Protein AF-A0A815M182-F1 (afdb_monomer)

Foldseek 3Di:
DDPPVVVVVVVVVVVVVVVVVVVVVVVVVVVVVVVVVVVVVVVVVVVVVVVVVVVVVVVVVVVVVVVVVVVVVVVVVVVVVVVVVVVVVVVVVVVVVVVVVVVVVVVVVCCVPPVCVVVVVVVVCVVPCVPPVVPPVVVVVVPPPPPDDDDDDDDPDDDPDDDDDDDDDDDDDDDDDDDDDDDDDDDDDDDPPPPPPDDPPPPQDPQLVVQVVVVVVVVVVVQVVPPDDDPPDDDDPVRVVVSSVVSVCVVVVVD

Mean predicted aligned error: 20.23 Å

pLDDT: mean 73.19, std 21.37, range [36.34, 98.44]

Structure (mmCIF, N/CA/C/O backbone):
data_AF-A0A815M182-F1
#
_entry.id   AF-A0A815M182-F1
#
loop_
_atom_site.group_PDB
_atom_site.id
_atom_site.type_symbol
_atom_site.label_atom_id
_atom_site.label_alt_id
_atom_site.label_comp_id
_atom_site.label_asym_id
_atom_site.label_entity_id
_atom_site.label_seq_id
_atom_site.pdbx_PDB_ins_code
_atom_site.Cartn_x
_atom_site.Cartn_y
_atom_site.Cartn_z
_atom_site.occupancy
_atom_site.B_iso_or_equiv
_atom_site.auth_seq_id
_atom_site.auth_comp_id
_atom_site.auth_asym_id
_atom_site.auth_atom_id
_atom_site.pdbx_PDB_model_num
ATOM 1 N N . MET A 1 1 ? -58.271 3.323 90.143 1.00 48.50 1 MET A N 1
ATOM 2 C CA . MET A 1 1 ? -57.179 3.725 89.228 1.00 48.50 1 MET A CA 1
ATOM 3 C C . MET A 1 1 ? -56.844 2.526 88.353 1.00 48.50 1 MET A C 1
ATOM 5 O O . MET A 1 1 ? -56.506 1.478 88.885 1.00 48.50 1 MET A O 1
ATOM 9 N N . ASN A 1 2 ? -57.063 2.637 87.042 1.00 51.06 2 ASN A N 1
ATOM 10 C CA . ASN A 1 2 ? -57.174 1.495 86.127 1.00 51.06 2 ASN A CA 1
ATOM 11 C C . ASN A 1 2 ? -55.796 1.007 85.650 1.00 51.06 2 ASN A C 1
ATOM 13 O O . ASN A 1 2 ? -55.287 1.452 84.624 1.00 51.06 2 ASN A O 1
ATOM 17 N N . SER A 1 3 ? -55.217 0.053 86.376 1.00 60.12 3 SER A N 1
ATOM 18 C CA . SER A 1 3 ? -53.974 -0.652 86.024 1.00 60.12 3 SER A CA 1
ATOM 19 C C . SER A 1 3 ? -54.050 -1.428 84.697 1.00 60.12 3 SER A C 1
ATOM 21 O O . SER A 1 3 ? -53.023 -1.683 84.076 1.00 60.12 3 SER A O 1
ATOM 23 N N . SER A 1 4 ? -55.257 -1.734 84.207 1.00 67.12 4 SER A N 1
ATOM 24 C CA . SER A 1 4 ? -55.477 -2.458 82.945 1.00 67.12 4 SER A CA 1
ATOM 25 C C . SER A 1 4 ? -55.173 -1.649 81.671 1.00 67.12 4 SER A C 1
ATOM 27 O O . SER A 1 4 ? -55.046 -2.233 80.600 1.00 67.12 4 SER A O 1
ATOM 29 N N . SER A 1 5 ? -55.067 -0.316 81.753 1.00 72.12 5 SER A N 1
ATOM 30 C CA . SER A 1 5 ? -54.787 0.537 80.583 1.00 72.12 5 SER A CA 1
ATOM 31 C C . SER A 1 5 ? -53.293 0.557 80.219 1.00 72.12 5 SER A C 1
ATOM 33 O O . SER A 1 5 ? -52.924 0.529 79.045 1.00 72.12 5 SER A O 1
ATOM 35 N N . MET A 1 6 ? -52.406 0.508 81.223 1.00 80.31 6 MET A N 1
ATOM 36 C CA . MET A 1 6 ? -50.954 0.497 80.991 1.00 80.31 6 MET A CA 1
ATOM 37 C C . MET A 1 6 ? -50.448 -0.821 80.396 1.00 80.31 6 MET A C 1
ATOM 39 O O . MET A 1 6 ? -49.527 -0.806 79.581 1.00 80.31 6 MET A O 1
ATOM 43 N N . THR A 1 7 ? -51.046 -1.958 80.762 1.00 82.75 7 THR A N 1
ATOM 44 C CA . THR A 1 7 ? -50.645 -3.270 80.232 1.00 82.75 7 THR A CA 1
ATOM 45 C C . THR A 1 7 ? -50.959 -3.408 78.739 1.00 82.75 7 THR A C 1
ATOM 47 O O . THR A 1 7 ? -50.132 -3.937 77.997 1.00 82.75 7 THR A O 1
ATOM 50 N N . SER A 1 8 ? -52.090 -2.860 78.272 1.00 84.75 8 SER A N 1
ATOM 51 C CA . SER A 1 8 ? -52.438 -2.810 76.841 1.00 84.75 8 SER A CA 1
ATOM 52 C C . SER A 1 8 ? -51.458 -1.946 76.043 1.00 84.75 8 SER A C 1
ATOM 54 O O . SER A 1 8 ? -50.930 -2.390 75.026 1.00 84.75 8 SER A O 1
ATOM 56 N N . ALA A 1 9 ? -51.144 -0.743 76.534 1.00 86.44 9 ALA A N 1
ATOM 57 C CA . ALA A 1 9 ? -50.207 0.163 75.867 1.00 86.44 9 ALA A CA 1
ATOM 58 C C . ALA A 1 9 ? -48.788 -0.431 75.757 1.00 86.44 9 ALA A C 1
ATOM 60 O O . ALA A 1 9 ? -48.108 -0.254 74.744 1.00 86.44 9 ALA A O 1
ATOM 61 N N . LEU A 1 10 ? -48.347 -1.177 76.778 1.00 91.44 10 LEU A N 1
ATOM 62 C CA . LEU A 1 10 ? -47.065 -1.881 76.763 1.00 91.44 10 LEU A CA 1
ATOM 63 C C . LEU A 1 10 ? -47.049 -3.009 75.715 1.00 91.44 10 LEU A C 1
ATOM 65 O O . LEU A 1 10 ? -46.077 -3.149 74.968 1.00 91.44 10 LEU A O 1
ATOM 69 N N . ALA A 1 11 ? -48.128 -3.792 75.623 1.00 92.81 11 ALA A N 1
ATOM 70 C CA . ALA A 1 11 ? -48.262 -4.857 74.629 1.00 92.81 11 ALA A CA 1
ATOM 71 C C . ALA A 1 11 ? -48.238 -4.303 73.193 1.00 92.81 11 ALA A C 1
ATOM 73 O O . ALA A 1 11 ? -47.505 -4.815 72.339 1.00 92.81 11 ALA A O 1
ATOM 74 N N . ASP A 1 12 ? -48.957 -3.206 72.943 1.00 93.50 12 ASP A N 1
ATOM 75 C CA . ASP A 1 12 ? -48.965 -2.520 71.649 1.00 93.50 12 ASP A CA 1
ATOM 76 C C . ASP A 1 12 ? -47.588 -1.950 71.289 1.00 93.50 12 ASP A C 1
ATOM 78 O O . ASP A 1 12 ? -47.134 -2.077 70.146 1.00 93.50 12 ASP A O 1
ATOM 82 N N . TYR A 1 13 ? -46.870 -1.391 72.268 1.00 95.81 13 TYR A N 1
ATOM 83 C CA . TYR A 1 13 ? -45.493 -0.939 72.083 1.00 95.81 13 TYR A CA 1
ATOM 84 C C . TYR A 1 13 ? -44.566 -2.092 71.674 1.00 95.81 13 TYR A C 1
ATOM 86 O O . TYR A 1 13 ? -43.821 -1.969 70.697 1.00 95.81 13 TYR A O 1
ATOM 94 N N . HIS A 1 14 ? -44.627 -3.234 72.366 1.00 96.81 14 HIS A N 1
ATOM 95 C CA . HIS A 1 14 ? -43.814 -4.402 72.021 1.00 96.81 14 HIS A CA 1
ATOM 96 C C . HIS A 1 14 ? -44.140 -4.934 70.626 1.00 96.81 14 HIS A C 1
ATOM 98 O O . HIS A 1 14 ? -43.221 -5.200 69.847 1.00 96.81 14 HIS A O 1
ATOM 104 N N . LYS A 1 15 ? -45.427 -5.014 70.273 1.00 96.62 15 LYS A N 1
ATOM 105 C CA . LYS A 1 15 ? -45.876 -5.416 68.937 1.00 96.62 15 LYS A CA 1
ATOM 106 C C . LYS A 1 15 ? -45.332 -4.477 67.861 1.00 96.62 15 LYS A C 1
ATOM 108 O O . LYS A 1 15 ? -44.734 -4.941 66.890 1.00 96.62 15 LYS A O 1
ATOM 113 N N . LYS A 1 16 ? -45.452 -3.159 68.057 1.00 96.50 16 LYS A N 1
ATOM 114 C CA . LYS A 1 16 ? -44.909 -2.148 67.137 1.00 96.50 16 LYS A CA 1
ATOM 115 C C . LYS A 1 16 ? -43.387 -2.244 67.025 1.00 96.50 16 LYS A C 1
ATOM 117 O O . LYS A 1 16 ? -42.850 -2.161 65.923 1.00 96.50 16 LYS A O 1
ATOM 122 N N . ARG A 1 17 ? -42.682 -2.485 68.136 1.00 96.69 17 ARG A N 1
ATOM 123 C CA . ARG A 1 17 ? -41.224 -2.683 68.152 1.00 96.69 17 ARG A CA 1
ATOM 124 C C . ARG A 1 17 ? -40.807 -3.900 67.327 1.00 96.69 17 ARG A C 1
ATOM 126 O O . ARG A 1 17 ? -39.851 -3.808 66.563 1.00 96.69 17 ARG A O 1
ATOM 133 N N . VAL A 1 18 ? -41.512 -5.024 67.462 1.00 97.56 18 VAL A N 1
ATOM 134 C CA . VAL A 1 18 ? -41.252 -6.244 66.676 1.00 97.56 18 VAL A CA 1
ATOM 135 C C . VAL A 1 18 ? -41.526 -6.002 65.193 1.00 97.56 18 VAL A C 1
ATOM 137 O O . VAL A 1 18 ? -40.692 -6.347 64.360 1.00 97.56 18 VAL A O 1
ATOM 140 N N . GLN A 1 19 ? -42.636 -5.340 64.859 1.00 97.44 19 GLN A N 1
ATOM 141 C CA . GLN A 1 19 ? -42.956 -4.982 63.475 1.00 97.44 19 GLN A CA 1
ATOM 142 C C . GLN A 1 19 ? -41.895 -4.070 62.852 1.00 97.44 19 GLN A C 1
ATOM 144 O O . GLN A 1 19 ? -41.477 -4.309 61.724 1.00 97.44 19 GLN A O 1
ATOM 149 N N . LEU A 1 20 ? -41.428 -3.049 63.576 1.00 97.56 20 LEU A N 1
ATOM 150 C CA . LEU A 1 20 ? -40.365 -2.163 63.098 1.00 97.56 20 LEU A CA 1
ATOM 151 C C . LEU A 1 20 ? -39.048 -2.915 62.904 1.00 97.56 20 LEU A C 1
ATOM 153 O O . LEU A 1 20 ? -38.419 -2.754 61.867 1.00 97.56 20 LEU A O 1
ATOM 157 N N . ARG A 1 21 ? -38.661 -3.785 63.847 1.00 96.75 21 ARG A N 1
ATOM 158 C CA . ARG A 1 21 ? -37.466 -4.631 63.695 1.00 96.75 21 ARG A CA 1
ATOM 159 C C . ARG A 1 21 ? -37.563 -5.541 62.474 1.00 96.75 21 ARG A C 1
ATOM 161 O O . ARG A 1 21 ? -36.605 -5.629 61.721 1.00 96.75 21 ARG A O 1
ATOM 168 N N . SER A 1 22 ? -38.717 -6.168 62.248 1.00 97.12 22 SER A N 1
ATOM 169 C CA . SER A 1 22 ? -38.950 -6.998 61.062 1.00 97.12 22 SER A CA 1
ATOM 170 C C . SER A 1 22 ? -38.872 -6.183 59.768 1.00 97.12 22 SER A C 1
ATOM 172 O O . SER A 1 22 ? -38.238 -6.627 58.817 1.00 97.12 22 SER A O 1
ATOM 174 N N . LYS A 1 23 ? -39.444 -4.971 59.742 1.00 97.69 23 LYS A N 1
ATOM 175 C CA . LYS A 1 23 ? -39.338 -4.064 58.590 1.00 97.69 23 LYS A CA 1
ATOM 176 C C . LYS A 1 23 ? -37.893 -3.650 58.312 1.00 97.69 23 LYS A C 1
ATOM 178 O O . LYS A 1 23 ? -37.495 -3.686 57.158 1.00 97.69 23 LYS A O 1
ATOM 183 N N . ILE A 1 24 ? -37.126 -3.309 59.351 1.00 96.94 24 ILE A N 1
ATOM 184 C CA . ILE A 1 24 ? -35.706 -2.939 59.229 1.00 96.94 24 ILE A CA 1
ATOM 185 C C . ILE A 1 24 ? -34.884 -4.118 58.702 1.00 96.94 24 ILE A C 1
ATOM 187 O O . ILE A 1 24 ? -34.089 -3.943 57.787 1.00 96.94 24 ILE A O 1
ATOM 191 N N . LEU A 1 25 ? -35.097 -5.324 59.239 1.00 97.81 25 LEU A N 1
ATOM 192 C CA . LEU A 1 25 ? -34.401 -6.522 58.763 1.00 97.81 25 LEU A CA 1
ATOM 193 C C . LEU A 1 25 ? -34.725 -6.811 57.298 1.00 97.81 25 LEU A C 1
ATOM 195 O O . LEU A 1 25 ? -33.814 -7.043 56.513 1.00 97.81 25 LEU A O 1
ATOM 199 N N . LYS A 1 26 ? -36.004 -6.724 56.913 1.00 97.62 26 LYS A N 1
ATOM 200 C CA . LYS A 1 26 ? -36.416 -6.922 55.523 1.00 97.62 26 LYS A CA 1
ATOM 201 C C . LYS A 1 26 ? -35.812 -5.867 54.592 1.00 97.62 26 LYS A C 1
ATOM 203 O O . LYS A 1 26 ? -35.317 -6.221 53.530 1.00 97.62 26 LYS A O 1
ATOM 208 N N . SER A 1 27 ? -35.808 -4.592 54.992 1.00 97.12 27 SER A N 1
ATOM 209 C CA . SER A 1 27 ? -35.189 -3.534 54.185 1.00 97.12 27 SER A CA 1
ATOM 210 C C . SER A 1 27 ? -33.675 -3.700 54.065 1.00 97.12 27 SER A C 1
ATOM 212 O O . SER A 1 27 ? -33.117 -3.395 53.018 1.00 97.12 27 SER A O 1
ATOM 214 N N . GLU A 1 28 ? -33.006 -4.188 55.113 1.00 97.19 28 GLU A N 1
ATOM 215 C CA . GLU A 1 28 ? -31.562 -4.434 55.078 1.00 97.19 28 GLU A CA 1
ATOM 216 C C . GLU A 1 28 ? -31.224 -5.626 54.178 1.00 97.19 28 GLU A C 1
ATOM 218 O O . GLU A 1 28 ? -30.279 -5.563 53.396 1.00 97.19 28 GLU A O 1
ATOM 223 N N . GLU A 1 29 ? -32.036 -6.682 54.210 1.00 97.62 29 GLU A N 1
ATOM 224 C CA . GLU A 1 29 ? -31.895 -7.815 53.298 1.00 97.62 29 GLU A CA 1
ATOM 225 C C . GLU A 1 29 ? -32.125 -7.403 51.836 1.00 97.62 29 GLU A C 1
ATOM 227 O O . GLU A 1 29 ? -31.325 -7.746 50.964 1.00 97.62 29 GLU A O 1
ATOM 232 N N . GLU A 1 30 ? -33.155 -6.596 51.562 1.00 97.44 30 GLU A N 1
ATOM 233 C CA . GLU A 1 30 ? -33.390 -6.019 50.232 1.00 97.44 30 GLU A CA 1
ATOM 234 C C . GLU A 1 30 ? -32.212 -5.135 49.779 1.00 97.44 30 GLU A C 1
ATOM 236 O O . GLU A 1 30 ? -31.767 -5.245 48.633 1.00 97.44 30 GLU A O 1
ATOM 241 N N . ARG A 1 31 ? -31.648 -4.309 50.676 1.00 97.75 31 ARG A N 1
ATOM 242 C CA . ARG A 1 31 ? -30.458 -3.486 50.400 1.00 97.75 31 ARG A CA 1
ATOM 243 C C . ARG A 1 31 ? -29.258 -4.351 50.011 1.00 97.75 31 ARG A C 1
ATOM 245 O O . ARG A 1 31 ? -28.625 -4.074 48.994 1.00 97.75 31 ARG A O 1
ATOM 252 N N . ILE A 1 32 ? -28.973 -5.405 50.780 1.00 97.19 32 ILE A N 1
ATOM 253 C CA . ILE A 1 32 ? -27.862 -6.333 50.516 1.00 97.19 32 ILE A CA 1
ATOM 254 C C . ILE A 1 32 ? -28.051 -7.034 49.163 1.00 97.19 32 ILE A C 1
ATOM 256 O O . ILE A 1 32 ? -27.107 -7.119 48.378 1.00 97.19 32 ILE A O 1
ATOM 260 N N . GLN A 1 33 ? -29.266 -7.492 48.845 1.00 96.50 33 GLN A N 1
ATOM 261 C CA . GLN A 1 33 ? -29.554 -8.126 47.554 1.00 96.50 33 GLN A CA 1
ATOM 262 C C . GLN A 1 33 ? -29.356 -7.164 46.374 1.00 96.50 33 GLN A C 1
ATOM 264 O O . GLN A 1 33 ? -28.820 -7.557 45.334 1.00 96.50 33 GLN A O 1
ATOM 269 N N . LEU A 1 34 ? -29.778 -5.903 46.512 1.00 95.31 34 LEU A N 1
ATOM 270 C CA . LEU A 1 34 ? -29.567 -4.881 45.485 1.00 95.31 34 LEU A CA 1
ATOM 271 C C . LEU A 1 34 ? -28.083 -4.549 45.308 1.00 95.31 34 LEU A C 1
ATOM 273 O O . LEU A 1 34 ? -27.621 -4.430 44.175 1.00 95.31 34 LEU A O 1
ATOM 277 N N . GLU A 1 35 ? -27.328 -4.460 46.401 1.00 94.25 35 GLU A N 1
ATOM 278 C CA . GLU A 1 35 ? -25.886 -4.214 46.372 1.00 94.25 35 GLU A CA 1
ATOM 279 C C . GLU A 1 35 ? -25.134 -5.346 45.652 1.00 94.25 35 GLU A C 1
ATOM 281 O O . GLU A 1 35 ? -24.324 -5.081 44.761 1.00 94.25 35 GLU A O 1
ATOM 286 N N . GLN A 1 36 ? -25.475 -6.607 45.936 1.00 93.25 36 GLN A N 1
ATOM 287 C CA . GLN A 1 36 ? -24.917 -7.767 45.230 1.00 93.25 36 GLN A CA 1
ATOM 288 C C . GLN A 1 36 ? -25.238 -7.742 43.727 1.00 93.25 36 GLN A C 1
ATOM 290 O O . GLN A 1 36 ? -24.355 -7.973 42.895 1.00 93.25 36 GLN A O 1
ATOM 295 N N . LYS A 1 37 ? -26.483 -7.412 43.353 1.00 91.94 37 LYS A N 1
ATOM 296 C CA . LYS A 1 37 ? -26.874 -7.267 41.940 1.00 91.94 37 LYS A CA 1
ATOM 297 C C . LYS A 1 37 ? -26.091 -6.151 41.252 1.00 91.94 37 LYS A C 1
ATOM 299 O O . LYS A 1 37 ? -25.572 -6.370 40.159 1.00 91.94 37 LYS A O 1
ATOM 304 N N . PHE A 1 38 ? -25.955 -4.991 41.891 1.00 89.12 38 PHE A N 1
ATOM 305 C CA . PHE A 1 38 ? -25.203 -3.863 41.344 1.00 89.12 38 PHE A CA 1
ATOM 306 C C . PHE A 1 38 ? -23.724 -4.210 41.117 1.00 89.12 38 PHE A C 1
ATOM 308 O O . PHE A 1 38 ? -23.190 -3.949 40.039 1.00 89.12 38 PHE A O 1
ATOM 315 N N . GLN A 1 39 ? -23.079 -4.874 42.083 1.00 87.81 39 GLN A N 1
ATOM 316 C CA . GLN A 1 39 ? -21.699 -5.349 41.930 1.00 87.81 39 GLN A CA 1
ATOM 317 C C . GLN A 1 39 ? -21.558 -6.334 40.758 1.00 87.81 39 GLN A C 1
ATOM 319 O O . GLN A 1 39 ? -20.611 -6.226 39.974 1.00 87.81 39 GLN A O 1
ATOM 324 N N . SER A 1 40 ? -22.520 -7.249 40.579 1.00 86.62 40 SER A N 1
ATOM 325 C CA . SER A 1 40 ? -22.508 -8.187 39.450 1.00 86.62 40 SER A CA 1
ATOM 326 C C . SER A 1 40 ? -22.623 -7.478 38.093 1.00 86.62 40 SER A C 1
ATOM 328 O O . SER A 1 40 ? -21.837 -7.776 37.193 1.00 86.62 40 SER A O 1
ATOM 330 N N . LEU A 1 41 ? -23.508 -6.482 37.962 1.00 80.69 41 LEU A N 1
ATOM 331 C CA . LEU A 1 41 ? -23.678 -5.700 36.730 1.00 80.69 41 LEU A CA 1
ATOM 332 C C . LEU A 1 41 ? -22.425 -4.883 36.393 1.00 80.69 41 LEU A C 1
ATOM 334 O O . LEU A 1 41 ? -21.949 -4.935 35.263 1.00 80.69 41 LEU A O 1
ATOM 338 N N . SER A 1 42 ? -21.826 -4.222 37.387 1.00 80.56 42 SER A N 1
ATOM 339 C CA . SER A 1 42 ? -20.579 -3.465 37.206 1.00 80.56 42 SER A CA 1
ATOM 340 C C . SER A 1 42 ? -19.431 -4.348 36.688 1.00 80.56 42 SER A C 1
ATOM 342 O O . SER A 1 42 ? -18.667 -3.954 35.803 1.00 80.56 42 SER A O 1
ATOM 344 N N . SER A 1 43 ? -19.343 -5.595 37.170 1.00 88.12 43 SER A N 1
ATOM 345 C CA . SER A 1 43 ? -18.343 -6.556 36.686 1.00 88.12 43 SER A CA 1
ATOM 346 C C . SER A 1 43 ? -18.580 -7.009 35.236 1.00 88.12 43 SER A C 1
ATOM 348 O O . SER A 1 43 ? -17.618 -7.242 34.501 1.00 88.12 43 SER A O 1
ATOM 350 N N . ILE A 1 44 ? -19.844 -7.107 34.807 1.00 87.31 44 ILE A N 1
ATOM 351 C CA . ILE A 1 44 ? -20.219 -7.468 33.433 1.00 87.31 44 ILE A CA 1
ATOM 352 C C . ILE A 1 44 ? -19.848 -6.332 32.474 1.00 87.31 44 ILE A C 1
ATOM 354 O O . ILE A 1 44 ? -19.204 -6.597 31.459 1.00 87.31 44 ILE A O 1
ATOM 358 N N . ASP A 1 45 ? -20.148 -5.079 32.823 1.00 88.44 45 ASP A N 1
ATOM 359 C CA . ASP A 1 45 ? -19.805 -3.908 32.001 1.00 88.44 45 ASP A CA 1
ATOM 360 C C . ASP A 1 45 ? -18.293 -3.770 31.784 1.00 88.44 45 ASP A C 1
ATOM 362 O O . ASP A 1 45 ? -17.840 -3.465 30.679 1.00 88.44 45 ASP A O 1
ATOM 366 N N . SER A 1 46 ? -17.484 -4.040 32.815 1.00 89.31 46 SER A N 1
ATOM 367 C CA . SER A 1 46 ? -16.021 -4.045 32.687 1.00 89.31 46 SER A CA 1
ATOM 368 C C . SER A 1 46 ? -15.538 -5.099 31.684 1.00 89.31 46 SER A C 1
ATOM 370 O O . SER A 1 46 ? -14.699 -4.798 30.833 1.00 89.31 46 SER A O 1
ATOM 372 N N . ARG A 1 47 ? -16.104 -6.312 31.729 1.00 90.38 47 ARG A N 1
ATOM 373 C CA . ARG A 1 47 ? -15.770 -7.394 30.789 1.00 90.38 47 ARG A CA 1
ATOM 374 C C . ARG A 1 47 ? -16.215 -7.085 29.363 1.00 90.38 47 ARG A C 1
ATOM 376 O O . ARG A 1 47 ? -15.488 -7.413 28.432 1.00 90.38 47 ARG A O 1
ATOM 383 N N . LEU A 1 48 ? -17.376 -6.453 29.183 1.00 91.19 48 LEU A N 1
ATOM 384 C CA . LEU A 1 48 ? -17.851 -6.025 27.864 1.00 91.19 48 LEU A CA 1
ATOM 385 C C . LEU A 1 48 ? -16.912 -4.981 27.252 1.00 91.19 48 LEU A C 1
ATOM 387 O O . LEU A 1 48 ? -16.461 -5.172 26.128 1.00 91.19 48 LEU A O 1
ATOM 391 N N . LYS A 1 49 ? -16.511 -3.959 28.019 1.00 89.62 49 LYS A N 1
ATOM 392 C CA . LYS A 1 49 ? -15.523 -2.963 27.564 1.00 89.62 49 LYS A CA 1
ATOM 393 C C . LYS A 1 49 ? -14.177 -3.594 27.209 1.00 89.62 49 LYS A C 1
ATOM 395 O O . LYS A 1 49 ? -13.578 -3.240 26.198 1.00 89.62 49 LYS A O 1
ATOM 400 N N . GLN A 1 50 ? -13.698 -4.545 28.016 1.00 89.69 50 GLN A N 1
ATOM 401 C CA . GLN A 1 50 ? -12.474 -5.292 27.705 1.00 89.69 50 GLN A CA 1
ATOM 402 C C . GLN A 1 50 ? -12.617 -6.095 26.409 1.00 89.69 50 GLN A C 1
ATOM 404 O O . GLN A 1 50 ? -11.700 -6.104 25.593 1.00 89.69 50 GLN A O 1
ATOM 409 N N . ARG A 1 51 ? -13.768 -6.738 26.194 1.00 92.75 51 ARG A N 1
ATOM 410 C CA . ARG A 1 51 ? -14.047 -7.489 24.968 1.00 92.75 51 ARG A CA 1
ATOM 411 C C . ARG A 1 51 ? -14.052 -6.583 23.738 1.00 92.75 51 ARG A C 1
ATOM 413 O O . ARG A 1 51 ? -13.375 -6.904 22.773 1.00 92.75 51 ARG A O 1
ATOM 420 N N . GLU A 1 52 ? -14.726 -5.438 23.800 1.00 91.00 52 GLU A N 1
ATOM 421 C CA . GLU A 1 52 ? -14.728 -4.451 22.711 1.00 91.00 52 GLU A CA 1
ATOM 422 C C . GLU A 1 52 ? -13.312 -3.953 22.382 1.00 91.00 52 GLU A C 1
ATOM 424 O O . GLU A 1 52 ? -12.953 -3.823 21.212 1.00 91.00 52 GLU A O 1
ATOM 429 N N . GLN A 1 53 ? -12.472 -3.724 23.400 1.00 87.31 53 GLN A N 1
ATOM 430 C CA . GLN A 1 53 ? -11.068 -3.354 23.198 1.00 87.31 53 GLN A CA 1
ATOM 431 C C . GLN A 1 53 ? -10.264 -4.468 22.518 1.00 87.31 53 GLN A C 1
ATOM 433 O O . GLN A 1 53 ? -9.489 -4.186 21.603 1.00 87.31 53 GLN A O 1
ATOM 438 N N . VAL A 1 54 ? -10.448 -5.724 22.934 1.00 91.69 54 VAL A N 1
ATOM 439 C CA . VAL A 1 54 ? -9.793 -6.883 22.308 1.00 91.69 54 VAL A CA 1
ATOM 440 C C . VAL A 1 54 ? -10.240 -7.040 20.855 1.00 91.69 54 VAL A C 1
ATOM 442 O O . VAL A 1 54 ? -9.387 -7.191 19.983 1.00 91.69 54 VAL A O 1
ATOM 445 N N . ASP A 1 55 ? -11.540 -6.924 20.579 1.00 91.88 55 ASP A N 1
ATOM 446 C CA . ASP A 1 55 ? -12.096 -7.022 19.226 1.00 91.88 55 ASP A CA 1
ATOM 447 C C . ASP A 1 55 ? -11.548 -5.901 18.320 1.00 91.88 55 ASP A C 1
ATOM 449 O O . ASP A 1 55 ? -11.149 -6.152 17.180 1.00 91.88 55 ASP A O 1
ATOM 453 N N . HIS A 1 56 ? -11.434 -4.671 18.838 1.00 89.25 56 HIS A N 1
ATOM 454 C CA . HIS A 1 56 ? -10.821 -3.551 18.117 1.00 89.25 56 HIS A CA 1
ATOM 455 C C . HIS A 1 56 ? -9.340 -3.809 17.800 1.00 89.25 56 HIS A C 1
ATOM 457 O O . HIS A 1 56 ? -8.905 -3.625 16.661 1.00 89.25 56 HIS A O 1
ATOM 463 N N . ILE A 1 57 ? -8.562 -4.271 18.784 1.00 86.56 57 ILE A N 1
ATOM 464 C CA . ILE A 1 57 ? -7.146 -4.623 18.598 1.00 86.56 57 ILE A CA 1
ATOM 465 C C . ILE A 1 57 ? -7.008 -5.745 17.561 1.00 86.56 57 ILE A C 1
ATOM 467 O O . ILE A 1 57 ? -6.179 -5.652 16.656 1.00 86.56 57 ILE A O 1
ATOM 471 N N . GLN A 1 58 ? -7.843 -6.780 17.643 1.00 90.94 58 GLN A N 1
ATOM 472 C CA . GLN A 1 58 ? -7.834 -7.899 16.705 1.00 90.94 58 GLN A CA 1
ATOM 473 C C . GLN A 1 58 ? -8.172 -7.452 15.277 1.00 90.94 58 GLN A C 1
ATOM 475 O O . GLN A 1 58 ? -7.501 -7.867 14.327 1.00 90.94 58 GLN A O 1
ATOM 480 N N . SER A 1 59 ? -9.169 -6.579 15.113 1.00 92.25 59 SER A N 1
ATOM 481 C CA . SER A 1 59 ? -9.509 -5.985 13.816 1.00 92.25 59 SER A CA 1
ATOM 482 C C . SER A 1 59 ? -8.339 -5.176 13.253 1.00 92.25 59 SER A C 1
ATOM 484 O O . SER A 1 59 ? -7.981 -5.343 12.087 1.00 92.25 59 SER A O 1
ATOM 486 N N . TYR A 1 60 ? -7.701 -4.348 14.085 1.00 92.31 60 TYR A N 1
ATOM 487 C CA . TYR A 1 60 ? -6.541 -3.552 13.689 1.00 92.31 60 TYR A CA 1
ATOM 488 C C . TYR A 1 60 ? -5.368 -4.429 13.227 1.00 92.31 60 TYR A C 1
ATOM 490 O O . TYR A 1 60 ? -4.833 -4.217 12.140 1.00 92.31 60 TYR A O 1
ATOM 498 N N . PHE A 1 61 ? -5.010 -5.466 13.990 1.00 92.88 61 PHE A N 1
ATOM 499 C CA . PHE A 1 61 ? -3.953 -6.405 13.594 1.00 92.88 61 PHE A CA 1
ATOM 500 C C . PHE A 1 61 ? -4.291 -7.164 12.310 1.00 92.88 61 PHE A C 1
ATOM 502 O O . PHE A 1 61 ? -3.420 -7.382 11.469 1.00 92.88 61 PHE A O 1
ATOM 509 N N . THR A 1 62 ? -5.556 -7.546 12.131 1.00 93.88 62 THR A N 1
ATOM 510 C CA . THR A 1 62 ? -6.013 -8.208 10.903 1.00 93.88 62 THR A CA 1
ATOM 511 C C . THR A 1 62 ? -5.841 -7.286 9.697 1.00 93.88 62 THR A C 1
ATOM 513 O O . THR A 1 62 ? -5.309 -7.714 8.673 1.00 93.88 62 THR A O 1
ATOM 516 N N . GLN A 1 63 ? -6.230 -6.015 9.824 1.00 93.94 63 GLN A N 1
ATOM 517 C CA . GLN A 1 63 ? -6.045 -5.019 8.771 1.00 93.94 63 GLN A CA 1
ATOM 518 C C . GLN A 1 63 ? -4.559 -4.795 8.462 1.00 93.94 63 GLN A C 1
ATOM 520 O O . GLN A 1 63 ? -4.168 -4.841 7.296 1.00 93.94 63 GLN A O 1
ATOM 525 N N . LEU A 1 64 ? -3.729 -4.617 9.491 1.00 90.06 64 LEU A N 1
ATOM 526 C CA . LEU A 1 64 ? -2.291 -4.398 9.337 1.00 90.06 64 LEU A CA 1
ATOM 527 C C . LEU A 1 64 ? -1.610 -5.575 8.619 1.00 90.06 64 LEU A C 1
ATOM 529 O O . LEU A 1 64 ? -0.801 -5.370 7.716 1.00 90.06 64 LEU A O 1
ATOM 533 N N . ASN A 1 65 ? -1.982 -6.812 8.957 1.00 92.06 65 ASN A N 1
ATOM 534 C CA . ASN A 1 65 ? -1.466 -8.006 8.286 1.00 92.06 65 ASN A CA 1
ATOM 535 C C . ASN A 1 65 ? -1.878 -8.065 6.810 1.00 92.06 65 ASN A C 1
ATOM 537 O O . ASN A 1 65 ? -1.056 -8.396 5.958 1.00 92.06 65 ASN A O 1
ATOM 541 N N . GLN A 1 66 ? -3.125 -7.712 6.485 1.00 96.12 66 GLN A N 1
ATOM 542 C CA . GLN A 1 66 ? -3.576 -7.643 5.092 1.00 96.12 66 GLN A CA 1
ATOM 543 C C . GLN A 1 66 ? -2.832 -6.561 4.304 1.00 96.12 66 GLN A C 1
ATOM 545 O O . GLN A 1 66 ? -2.471 -6.775 3.148 1.00 96.12 66 GLN A O 1
ATOM 550 N N . GLU A 1 67 ? -2.603 -5.393 4.904 1.00 90.62 67 GLU A N 1
ATOM 551 C CA . GLU A 1 67 ? -1.836 -4.313 4.279 1.00 90.62 67 GLU A CA 1
ATOM 552 C C . GLU A 1 67 ? -0.380 -4.723 4.037 1.00 90.62 67 GLU A C 1
ATOM 554 O O . GLU A 1 67 ? 0.131 -4.505 2.938 1.00 90.62 67 GLU A O 1
ATOM 559 N N . SER A 1 68 ? 0.242 -5.400 5.006 1.00 90.75 68 SER A N 1
ATOM 560 C CA . SER A 1 68 ? 1.586 -5.972 4.876 1.00 90.75 68 SER A CA 1
ATOM 561 C C . SER A 1 68 ? 1.676 -6.969 3.712 1.00 90.75 68 SER A C 1
ATOM 563 O O . SER A 1 68 ? 2.530 -6.825 2.839 1.00 90.75 68 SER A O 1
ATOM 565 N N . GLN A 1 69 ? 0.725 -7.906 3.609 1.00 95.19 69 GLN A N 1
ATOM 566 C CA . GLN A 1 69 ? 0.673 -8.875 2.505 1.00 95.19 69 GLN A CA 1
ATOM 567 C C . GLN A 1 69 ? 0.503 -8.204 1.134 1.00 95.19 69 GLN A C 1
ATOM 569 O O . GLN A 1 69 ? 1.152 -8.591 0.163 1.00 95.19 69 GLN A O 1
ATOM 574 N N . ARG A 1 70 ? -0.346 -7.172 1.029 1.00 96.81 70 ARG A N 1
ATOM 575 C CA . ARG A 1 70 ? -0.502 -6.412 -0.226 1.00 96.81 70 ARG A CA 1
ATOM 576 C C . ARG A 1 70 ? 0.780 -5.668 -0.601 1.00 96.81 70 ARG A C 1
ATOM 578 O O . ARG A 1 70 ? 1.100 -5.571 -1.785 1.00 96.81 70 ARG A O 1
ATOM 585 N N . ALA A 1 71 ? 1.494 -5.121 0.383 1.00 88.25 71 ALA A N 1
ATOM 586 C CA . ALA A 1 71 ? 2.773 -4.458 0.155 1.00 88.25 71 ALA A CA 1
ATOM 587 C C . ALA A 1 71 ? 3.839 -5.456 -0.322 1.00 88.25 71 ALA A C 1
ATOM 589 O O . ALA A 1 71 ? 4.537 -5.178 -1.293 1.00 88.25 71 ALA A O 1
ATOM 590 N N . GLU A 1 72 ? 3.906 -6.638 0.289 1.00 94.56 72 GLU A N 1
ATOM 591 C CA . GLU A 1 72 ? 4.801 -7.722 -0.125 1.00 94.56 72 GLU A CA 1
ATOM 592 C C . GLU A 1 72 ? 4.538 -8.157 -1.574 1.00 94.56 72 GLU A C 1
ATOM 594 O O . GLU A 1 72 ? 5.463 -8.201 -2.384 1.00 94.56 72 GLU A O 1
ATOM 599 N N . GLN A 1 73 ? 3.273 -8.382 -1.943 1.00 97.38 73 GLN A N 1
ATO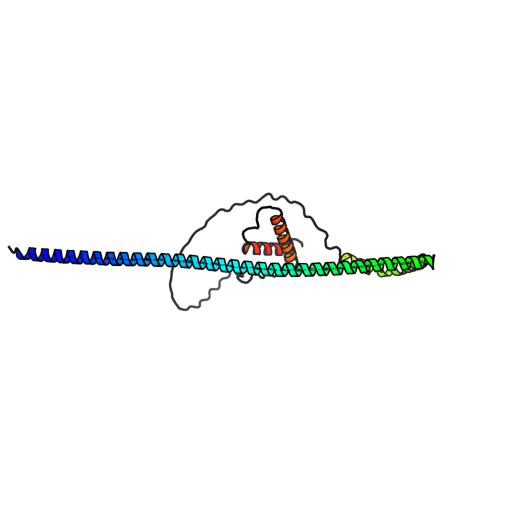M 600 C CA . GLN A 1 73 ? 2.892 -8.725 -3.318 1.00 97.38 73 GLN A CA 1
ATOM 601 C C . GLN A 1 73 ? 3.299 -7.644 -4.326 1.00 97.38 73 GLN A C 1
ATOM 603 O O . GLN A 1 73 ? 3.831 -7.957 -5.391 1.00 97.38 73 GLN A O 1
ATOM 608 N N . ARG A 1 74 ? 3.094 -6.366 -3.983 1.00 97.00 74 ARG A N 1
ATOM 609 C CA . ARG A 1 74 ? 3.524 -5.240 -4.822 1.00 97.00 74 ARG A CA 1
ATOM 610 C C . ARG A 1 74 ? 5.043 -5.213 -4.987 1.00 97.00 74 ARG A C 1
ATOM 612 O O . ARG A 1 74 ? 5.522 -5.014 -6.097 1.00 97.00 74 ARG A O 1
ATOM 619 N N . ASN A 1 75 ? 5.795 -5.426 -3.910 1.00 94.50 75 ASN A N 1
ATOM 620 C CA . ASN A 1 75 ? 7.256 -5.437 -3.954 1.00 94.50 75 ASN A CA 1
ATOM 621 C C . ASN A 1 75 ? 7.785 -6.588 -4.819 1.00 94.50 75 ASN A C 1
ATOM 623 O O . ASN A 1 75 ? 8.706 -6.384 -5.606 1.00 94.50 75 ASN A O 1
ATOM 627 N N . LEU A 1 76 ? 7.171 -7.772 -4.730 1.00 97.31 76 LEU A N 1
ATOM 628 C CA . LEU A 1 76 ? 7.500 -8.909 -5.594 1.00 97.31 76 LEU A CA 1
ATOM 629 C C . LEU A 1 76 ? 7.230 -8.605 -7.072 1.00 97.31 76 LEU A C 1
ATOM 631 O O . LEU A 1 76 ? 8.044 -8.953 -7.926 1.00 97.31 76 LEU A O 1
ATOM 635 N N . GLN A 1 77 ? 6.119 -7.932 -7.378 1.00 97.62 77 GLN A N 1
ATOM 636 C CA . GLN A 1 77 ? 5.814 -7.502 -8.741 1.00 97.62 77 GLN A CA 1
ATOM 637 C C . GLN A 1 77 ? 6.860 -6.507 -9.263 1.00 97.62 77 GLN A C 1
ATOM 639 O O . GLN A 1 77 ? 7.416 -6.724 -10.335 1.00 97.62 77 GLN A O 1
ATOM 644 N N . LEU A 1 78 ? 7.189 -5.476 -8.480 1.00 95.75 78 LEU A N 1
ATOM 645 C CA . LEU A 1 78 ? 8.209 -4.490 -8.850 1.00 95.75 78 LEU A CA 1
ATOM 646 C C . LEU A 1 78 ? 9.579 -5.138 -9.079 1.00 95.75 78 LEU A C 1
ATOM 648 O O . LEU A 1 78 ? 10.283 -4.774 -10.016 1.00 95.75 78 LEU A O 1
ATOM 652 N N . LEU A 1 79 ? 9.951 -6.124 -8.260 1.00 97.25 79 LEU A N 1
ATOM 653 C CA . LEU A 1 79 ? 11.204 -6.854 -8.432 1.00 97.25 79 LEU A CA 1
ATOM 654 C C . LEU A 1 79 ? 11.236 -7.636 -9.754 1.00 97.25 79 LEU A C 1
ATOM 656 O O . LEU A 1 79 ? 12.267 -7.670 -10.428 1.00 97.25 79 LEU A O 1
ATOM 660 N N . ASN A 1 80 ? 10.112 -8.240 -10.144 1.00 97.75 80 ASN A N 1
ATOM 661 C CA . ASN A 1 80 ? 9.989 -8.914 -11.434 1.00 97.75 80 ASN A CA 1
ATOM 662 C C . ASN A 1 80 ? 10.107 -7.919 -12.600 1.00 97.75 80 ASN A C 1
ATOM 664 O O . ASN A 1 80 ? 10.875 -8.160 -13.531 1.00 97.75 80 ASN A O 1
ATOM 668 N N . ASP A 1 81 ? 9.428 -6.774 -12.507 1.00 95.44 81 ASP A N 1
ATOM 669 C CA . ASP A 1 81 ? 9.481 -5.721 -13.525 1.00 95.44 81 ASP A CA 1
ATOM 670 C C . ASP A 1 81 ? 10.911 -5.171 -13.692 1.00 95.44 81 ASP A C 1
ATOM 672 O O . ASP A 1 81 ? 11.394 -5.027 -14.818 1.00 95.44 81 ASP A O 1
ATOM 676 N N . ILE A 1 82 ? 11.632 -4.944 -12.584 1.00 95.69 82 ILE A N 1
ATOM 677 C CA . ILE A 1 82 ? 13.052 -4.546 -12.593 1.00 95.69 82 ILE A CA 1
ATOM 678 C C . ILE A 1 82 ? 13.904 -5.626 -13.261 1.00 95.69 82 ILE A C 1
ATOM 680 O O . ILE A 1 82 ? 14.679 -5.327 -14.167 1.00 95.69 82 ILE A O 1
ATOM 684 N N . THR A 1 83 ? 13.717 -6.891 -12.882 1.00 96.75 83 THR A N 1
ATOM 685 C CA . THR A 1 83 ? 14.464 -8.016 -13.466 1.00 96.75 83 THR A CA 1
ATOM 686 C C . THR A 1 83 ? 14.223 -8.118 -14.978 1.00 96.75 83 THR A C 1
ATOM 688 O O . THR A 1 83 ? 15.136 -8.417 -15.751 1.00 96.75 83 THR A O 1
ATOM 691 N N . GLN A 1 84 ? 12.996 -7.867 -15.438 1.00 97.88 84 GLN A N 1
ATOM 692 C CA . GLN A 1 84 ? 12.671 -7.840 -16.861 1.00 97.88 84 GLN A CA 1
ATOM 693 C C . GLN A 1 84 ? 13.341 -6.657 -17.574 1.00 97.88 84 GLN A C 1
ATOM 695 O O . GLN A 1 84 ? 13.906 -6.839 -18.655 1.00 97.88 84 GLN A O 1
ATOM 700 N N . ALA A 1 85 ? 13.315 -5.466 -16.974 1.00 93.50 85 ALA A N 1
ATOM 701 C CA . ALA A 1 85 ? 13.983 -4.287 -17.516 1.00 93.50 85 ALA A CA 1
ATOM 702 C C . ALA A 1 85 ? 15.503 -4.494 -17.636 1.00 93.50 85 ALA A C 1
ATOM 704 O O . ALA A 1 85 ? 16.085 -4.161 -18.669 1.00 93.50 85 ALA A O 1
ATOM 705 N N . GLU A 1 86 ? 16.135 -5.115 -16.639 1.00 96.31 86 GLU A N 1
ATOM 706 C CA . GLU A 1 86 ? 17.558 -5.469 -16.668 1.00 96.31 86 GLU A CA 1
ATOM 707 C C . GLU A 1 86 ? 17.892 -6.418 -17.823 1.00 96.31 86 GLU A C 1
ATOM 709 O O . GLU A 1 86 ? 18.851 -6.182 -18.560 1.00 96.31 86 GLU A O 1
ATOM 714 N N . ARG A 1 87 ? 17.076 -7.458 -18.047 1.00 97.75 87 ARG A N 1
ATOM 715 C CA . ARG A 1 87 ? 17.255 -8.374 -19.189 1.00 97.75 87 ARG A CA 1
ATOM 716 C C . ARG A 1 87 ? 17.161 -7.640 -20.524 1.00 97.75 87 ARG A C 1
ATOM 718 O O . ARG A 1 87 ? 17.989 -7.871 -21.403 1.00 97.75 87 ARG A O 1
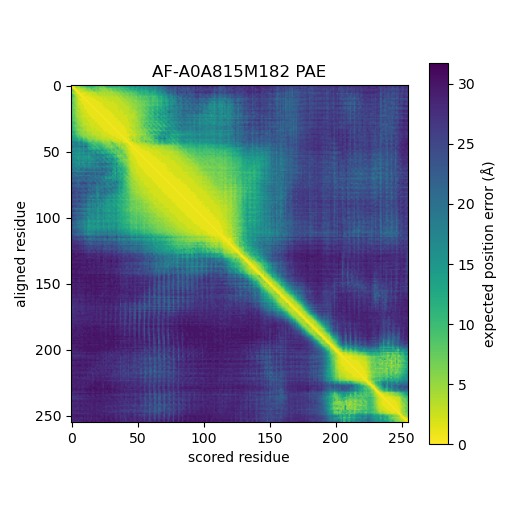ATOM 725 N N . ASN A 1 88 ? 16.192 -6.738 -20.664 1.00 97.75 88 ASN A N 1
ATOM 726 C CA . ASN A 1 88 ? 16.037 -5.931 -21.874 1.00 97.75 88 ASN A CA 1
ATOM 727 C C . ASN A 1 88 ? 17.249 -5.013 -22.098 1.00 97.75 88 ASN A C 1
ATOM 729 O O . ASN A 1 88 ? 17.720 -4.886 -23.226 1.00 97.75 88 ASN A O 1
ATOM 733 N N . LEU A 1 89 ? 17.786 -4.407 -21.035 1.00 97.38 89 LEU A N 1
ATOM 734 C CA . LEU A 1 89 ? 18.982 -3.565 -21.107 1.00 97.38 89 LEU A CA 1
ATOM 735 C C . LEU A 1 89 ? 20.207 -4.379 -21.536 1.00 97.38 89 LEU A C 1
ATOM 737 O O . LEU A 1 89 ? 20.956 -3.944 -22.409 1.00 97.38 89 LEU A O 1
ATOM 741 N N . ILE A 1 90 ? 20.389 -5.578 -20.978 1.00 96.94 90 ILE A N 1
ATOM 742 C CA . ILE A 1 90 ? 21.464 -6.493 -21.384 1.00 96.94 90 ILE A CA 1
ATOM 743 C C . ILE A 1 90 ? 21.340 -6.845 -22.872 1.00 96.94 90 ILE A C 1
ATOM 745 O O . ILE A 1 90 ? 22.343 -6.800 -23.582 1.00 96.94 90 ILE A O 1
ATOM 749 N N . GLN A 1 91 ? 20.132 -7.133 -23.367 1.00 97.50 91 GLN A N 1
ATOM 750 C CA . GLN A 1 91 ? 19.911 -7.405 -24.790 1.00 97.50 91 GLN A CA 1
ATOM 751 C C . GLN A 1 91 ? 20.281 -6.203 -25.666 1.00 97.50 91 GLN A C 1
ATOM 753 O O . GLN A 1 91 ? 21.078 -6.346 -26.589 1.00 97.50 91 GLN A O 1
ATOM 758 N N . LEU A 1 92 ? 19.785 -5.008 -25.329 1.00 97.56 92 LEU A N 1
ATOM 759 C CA . LEU A 1 92 ? 20.114 -3.776 -26.053 1.00 97.56 92 LEU A CA 1
ATOM 760 C C . LEU A 1 92 ? 21.619 -3.500 -26.066 1.00 97.56 92 LEU A C 1
ATOM 762 O O . LEU A 1 92 ? 22.161 -3.048 -27.073 1.00 97.56 92 LEU A O 1
ATOM 766 N N . ARG A 1 93 ? 22.309 -3.793 -24.960 1.00 96.19 93 ARG A N 1
ATOM 767 C CA . ARG A 1 93 ? 23.764 -3.679 -24.884 1.00 96.19 93 ARG A CA 1
ATOM 768 C C . ARG A 1 93 ? 24.452 -4.645 -25.849 1.00 96.19 93 ARG A C 1
ATOM 770 O O . ARG A 1 93 ? 25.356 -4.218 -26.561 1.00 96.19 93 ARG A O 1
ATOM 777 N N . MET A 1 94 ? 24.037 -5.911 -25.895 1.00 97.75 94 MET A N 1
ATOM 778 C CA . MET A 1 94 ? 24.595 -6.890 -26.837 1.00 97.75 94 MET A CA 1
ATOM 779 C C . MET A 1 94 ? 24.359 -6.472 -28.294 1.00 97.75 94 MET A C 1
ATOM 781 O O . MET A 1 94 ? 25.279 -6.542 -29.109 1.00 97.75 94 MET A O 1
ATOM 785 N N . ASP A 1 95 ? 23.161 -5.977 -28.607 1.00 97.69 95 ASP A N 1
ATOM 786 C CA . ASP A 1 95 ? 22.814 -5.496 -29.946 1.00 97.69 95 ASP A CA 1
ATOM 787 C C . ASP A 1 95 ? 23.668 -4.277 -30.340 1.00 97.69 95 ASP A C 1
ATOM 789 O O . ASP A 1 95 ? 24.191 -4.205 -31.455 1.00 97.69 95 ASP A O 1
ATOM 793 N N . ALA A 1 96 ? 23.877 -3.338 -29.411 1.00 97.12 96 ALA A N 1
ATOM 794 C CA . ALA A 1 96 ? 24.743 -2.181 -29.617 1.00 97.12 96 ALA A CA 1
ATOM 795 C C . ALA A 1 96 ? 26.209 -2.591 -29.830 1.00 97.12 96 ALA A C 1
ATOM 797 O O . ALA A 1 96 ? 26.856 -2.105 -30.758 1.00 97.12 96 ALA A O 1
ATOM 798 N N . GLU A 1 97 ? 26.733 -3.515 -29.018 1.00 97.31 97 GLU A N 1
ATOM 799 C CA . GLU A 1 97 ? 28.085 -4.060 -29.184 1.00 97.31 97 GLU A CA 1
ATOM 800 C C . GLU A 1 97 ? 28.249 -4.759 -30.545 1.00 97.31 97 GLU A C 1
ATOM 802 O O . GLU A 1 97 ? 29.272 -4.580 -31.211 1.00 97.31 97 GLU A O 1
ATOM 807 N N . HIS A 1 98 ? 27.234 -5.499 -31.004 1.00 98.31 98 HIS A N 1
ATOM 808 C CA . HIS A 1 98 ? 27.220 -6.113 -32.332 1.00 98.31 98 HIS A CA 1
ATOM 809 C C . HIS A 1 98 ? 27.254 -5.065 -33.455 1.00 98.31 98 HIS A C 1
ATOM 811 O O . HIS A 1 98 ? 28.063 -5.182 -34.375 1.00 98.31 98 HIS A O 1
ATOM 817 N N . LEU A 1 99 ? 26.436 -4.010 -33.371 1.00 98.25 99 LEU A N 1
ATOM 818 C CA . LEU A 1 99 ? 26.433 -2.922 -34.356 1.00 98.25 99 LEU A CA 1
ATOM 819 C C . LEU A 1 99 ? 27.770 -2.172 -34.406 1.00 98.25 99 LEU A C 1
ATOM 821 O O . LEU A 1 99 ? 28.235 -1.822 -35.491 1.00 98.25 99 LEU A O 1
ATOM 825 N N . ILE A 1 100 ? 28.405 -1.946 -33.252 1.00 97.00 100 ILE A N 1
ATOM 826 C CA . ILE A 1 100 ? 29.734 -1.325 -33.173 1.00 97.00 100 ILE A CA 1
ATOM 827 C C . ILE A 1 100 ? 30.770 -2.185 -33.906 1.00 97.00 100 ILE A C 1
ATOM 829 O O . ILE A 1 100 ? 31.541 -1.650 -34.704 1.00 97.00 100 ILE A O 1
ATOM 833 N N . ARG A 1 101 ? 30.767 -3.506 -33.678 1.00 98.12 101 ARG A N 1
ATOM 834 C CA . ARG A 1 101 ? 31.666 -4.438 -34.380 1.00 98.12 101 ARG A CA 1
ATOM 835 C C . ARG A 1 101 ? 31.408 -4.436 -35.879 1.00 98.12 101 ARG A C 1
ATOM 837 O O . ARG A 1 101 ? 32.331 -4.191 -36.643 1.00 98.12 101 ARG A O 1
ATOM 844 N N . LEU A 1 102 ? 30.148 -4.583 -36.286 1.00 98.44 102 LEU A N 1
ATOM 845 C CA . LEU A 1 102 ? 29.759 -4.583 -37.693 1.00 98.44 102 LEU A CA 1
ATOM 846 C C . LEU A 1 102 ? 30.214 -3.299 -38.404 1.00 98.44 102 LEU A C 1
ATOM 848 O O . LEU A 1 102 ? 30.775 -3.357 -39.494 1.00 98.44 102 LEU A O 1
ATOM 852 N N . LYS A 1 103 ? 30.024 -2.134 -37.771 1.00 97.38 103 LYS A N 1
ATOM 853 C CA . LYS A 1 103 ? 30.519 -0.851 -38.286 1.00 97.38 103 LYS A CA 1
ATOM 854 C C . LYS A 1 103 ? 32.040 -0.865 -38.455 1.00 97.38 103 LYS A C 1
ATOM 856 O O . LYS A 1 103 ? 32.527 -0.421 -39.489 1.00 97.38 103 LYS A O 1
ATOM 861 N N . SER A 1 104 ? 32.773 -1.347 -37.451 1.00 97.69 104 SER A N 1
ATOM 862 C CA . SER A 1 104 ? 34.236 -1.452 -37.497 1.00 97.69 104 SER A CA 1
ATOM 863 C C . SER A 1 104 ? 34.704 -2.335 -38.657 1.00 97.69 104 SER A C 1
ATOM 865 O O . SER A 1 104 ? 35.582 -1.925 -39.413 1.00 97.69 104 SER A O 1
ATOM 867 N N . ASP A 1 105 ? 34.077 -3.498 -38.840 1.00 98.06 105 ASP A N 1
ATOM 868 C CA . ASP A 1 105 ? 34.401 -4.444 -39.912 1.00 98.06 105 ASP A CA 1
ATOM 869 C C . ASP A 1 105 ? 34.157 -3.824 -41.298 1.00 98.06 105 ASP A C 1
ATOM 871 O O . ASP A 1 105 ? 35.000 -3.921 -42.193 1.00 98.06 105 ASP A O 1
ATOM 875 N N . TYR A 1 106 ? 33.031 -3.120 -41.476 1.00 97.62 106 TYR A N 1
ATOM 876 C CA . TYR A 1 106 ? 32.739 -2.399 -42.718 1.00 97.62 106 TYR A CA 1
ATOM 877 C C . TYR A 1 106 ? 33.720 -1.256 -42.979 1.00 97.62 106 TYR A C 1
ATOM 879 O O . TYR A 1 106 ? 34.174 -1.104 -44.114 1.00 97.62 106 TYR A O 1
ATOM 887 N N . SER A 1 107 ? 34.072 -0.467 -41.961 1.00 95.06 107 SER A N 1
ATOM 888 C CA . SER A 1 107 ? 35.080 0.590 -42.097 1.00 95.06 107 SER A CA 1
ATOM 889 C C . SER A 1 107 ? 36.423 0.016 -42.544 1.00 95.06 107 SER A C 1
ATOM 891 O O . SER A 1 107 ? 36.992 0.490 -43.525 1.00 95.06 107 SER A O 1
ATOM 893 N N . GLN A 1 108 ? 36.885 -1.060 -41.903 1.00 97.31 108 GLN A N 1
ATOM 894 C CA . GLN A 1 108 ? 38.131 -1.733 -42.269 1.00 97.31 108 GLN A CA 1
ATOM 895 C C . GLN A 1 108 ? 38.082 -2.293 -43.701 1.00 9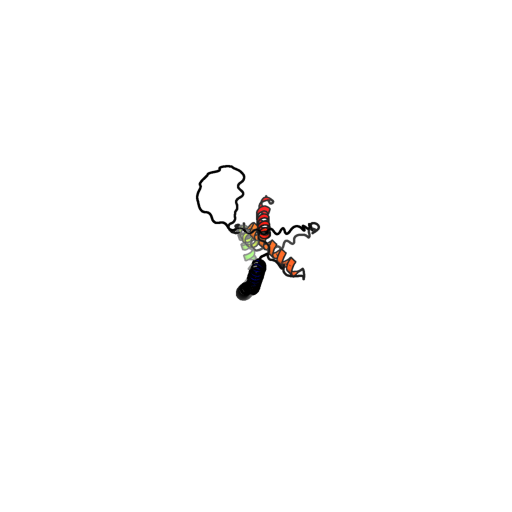7.31 108 GLN A C 1
ATOM 897 O O . GLN A 1 108 ? 39.047 -2.184 -44.465 1.00 97.31 108 GLN A O 1
ATOM 902 N N . HIS A 1 109 ? 36.945 -2.869 -44.099 1.00 97.69 109 HIS A N 1
ATOM 903 C CA . HIS A 1 109 ? 36.734 -3.336 -45.466 1.00 97.69 109 HIS A CA 1
ATOM 904 C C . HIS A 1 109 ? 36.818 -2.184 -46.480 1.00 97.69 109 HIS A C 1
ATOM 906 O O . HIS A 1 109 ? 37.452 -2.332 -47.529 1.00 97.69 109 HIS A O 1
ATOM 912 N N . LEU A 1 110 ? 36.208 -1.032 -46.187 1.00 96.12 110 LEU A N 1
ATOM 913 C CA . LEU A 1 110 ? 36.277 0.153 -47.044 1.00 96.12 110 LEU A CA 1
ATOM 914 C C . LEU A 1 110 ? 37.697 0.716 -47.130 1.00 96.12 110 LEU A C 1
ATOM 916 O O . LEU A 1 110 ? 38.148 1.036 -48.226 1.00 96.12 110 LEU A O 1
ATOM 920 N N . GLU A 1 111 ? 38.423 0.789 -46.015 1.00 94.88 111 GLU A N 1
ATOM 921 C CA . GLU A 1 111 ? 39.828 1.214 -45.988 1.00 94.88 111 GLU A CA 1
ATOM 922 C C . GLU A 1 111 ? 40.709 0.322 -46.866 1.00 94.88 111 GLU A C 1
ATOM 924 O O . GLU A 1 111 ? 41.533 0.824 -47.630 1.00 94.88 111 GLU A O 1
ATOM 929 N N . THR A 1 112 ? 40.482 -0.992 -46.812 1.00 97.38 112 THR A N 1
ATOM 930 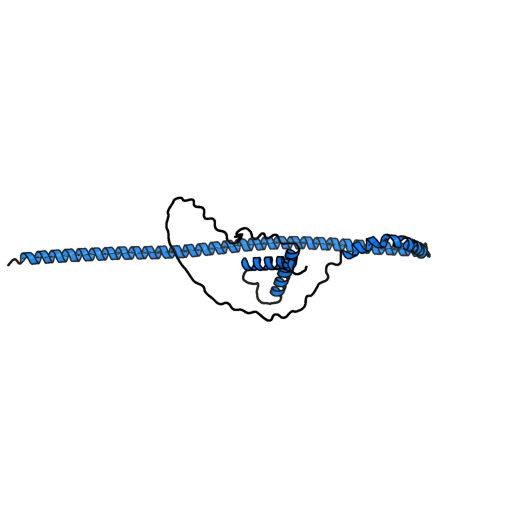C CA . THR A 1 112 ? 41.253 -1.975 -47.584 1.00 97.38 112 THR A CA 1
ATOM 931 C C . THR A 1 112 ? 40.962 -1.884 -49.084 1.00 97.38 112 THR A C 1
ATOM 933 O O . THR A 1 112 ? 41.884 -1.924 -49.896 1.00 97.38 112 THR A O 1
ATOM 936 N N . ASN A 1 113 ? 39.689 -1.759 -49.473 1.00 97.69 113 ASN A N 1
ATOM 937 C CA . ASN A 1 113 ? 39.284 -1.814 -50.883 1.00 97.69 113 ASN A CA 1
ATOM 938 C C . ASN A 1 113 ? 39.260 -0.440 -51.577 1.00 97.69 113 ASN A C 1
ATOM 940 O O . ASN A 1 113 ? 39.350 -0.369 -52.802 1.00 97.69 113 ASN A O 1
ATOM 944 N N . TYR A 1 114 ? 39.139 0.655 -50.822 1.00 96.38 114 TYR A N 1
ATOM 945 C CA . TYR A 1 114 ? 38.898 1.997 -51.358 1.00 96.38 114 TYR A CA 1
ATOM 946 C C . TYR A 1 114 ? 39.661 3.087 -50.586 1.00 96.38 114 TYR A C 1
ATOM 948 O O . TYR A 1 114 ? 39.036 3.973 -50.022 1.00 96.38 114 TYR A O 1
ATOM 956 N N . PRO A 1 115 ? 40.998 3.148 -50.605 1.00 91.19 115 PRO A N 1
ATOM 957 C CA . PRO A 1 115 ? 41.809 3.985 -49.699 1.00 91.19 115 PRO A CA 1
ATOM 958 C C . PRO A 1 115 ? 41.555 5.512 -49.718 1.00 91.19 115 PRO A C 1
ATOM 960 O O . PRO A 1 115 ? 42.099 6.235 -48.891 1.00 91.19 115 PRO A O 1
ATOM 963 N N . ASN A 1 116 ? 40.737 6.038 -50.638 1.00 92.50 116 ASN A N 1
ATOM 964 C CA . ASN A 1 116 ? 40.304 7.443 -50.657 1.00 92.50 116 ASN A CA 1
ATOM 965 C C . ASN A 1 116 ? 38.803 7.638 -50.339 1.00 92.50 116 ASN A C 1
ATOM 967 O O . ASN A 1 116 ? 38.288 8.739 -50.540 1.00 92.50 116 ASN A O 1
ATOM 971 N N . TRP A 1 117 ? 38.092 6.608 -49.861 1.00 89.69 117 TRP A N 1
ATOM 972 C CA . TRP A 1 117 ? 36.644 6.643 -49.604 1.00 89.69 117 TRP A CA 1
ATOM 973 C C . TRP A 1 117 ? 36.249 7.747 -48.614 1.00 89.69 117 TRP A C 1
ATOM 975 O O . TRP A 1 117 ? 35.267 8.456 -48.828 1.00 89.69 117 TRP A O 1
ATOM 985 N N . GLU A 1 118 ? 37.065 7.960 -47.583 1.00 86.38 118 GLU A N 1
ATOM 986 C CA . GLU A 1 118 ? 36.812 8.935 -46.521 1.00 86.38 118 GLU A CA 1
ATOM 987 C C . GLU A 1 118 ? 36.789 10.384 -47.041 1.00 86.38 118 GLU A C 1
ATOM 989 O O . GLU A 1 118 ? 35.974 11.201 -46.603 1.00 86.38 118 GLU A O 1
ATOM 994 N N . LYS A 1 119 ? 37.615 10.699 -48.052 1.00 87.88 119 LYS A N 1
ATOM 995 C CA . LYS A 1 119 ? 37.625 12.020 -48.708 1.00 87.88 119 LYS A CA 1
ATOM 996 C C . LYS A 1 119 ? 36.332 12.267 -49.485 1.00 87.88 119 LYS A C 1
ATOM 998 O O . LYS A 1 119 ? 35.817 13.384 -49.477 1.00 87.88 119 LYS A O 1
ATOM 1003 N N . SER A 1 120 ? 35.797 11.234 -50.136 1.00 82.12 120 SER A N 1
ATOM 1004 C CA . SER A 1 120 ? 34.535 11.323 -50.879 1.00 82.12 120 SER A CA 1
ATOM 1005 C C . SER A 1 120 ? 33.345 11.536 -49.940 1.00 82.12 120 SER A C 1
ATOM 1007 O O . SER A 1 120 ? 32.540 12.433 -50.179 1.00 82.12 120 SER A O 1
ATOM 1009 N N . VAL A 1 121 ? 33.286 10.796 -48.826 1.00 80.19 121 VAL A N 1
ATOM 1010 C CA . VAL A 1 121 ? 32.203 10.912 -47.830 1.00 80.19 121 VAL A CA 1
ATOM 1011 C C . VAL A 1 121 ? 32.254 12.251 -47.085 1.00 80.19 121 VAL A C 1
ATOM 1013 O O . VAL A 1 121 ? 31.222 12.898 -46.901 1.00 80.19 121 VAL A O 1
ATOM 1016 N N . SER A 1 122 ? 33.447 12.728 -46.716 1.00 77.38 122 SER A N 1
ATOM 1017 C CA . SER A 1 122 ? 33.616 14.014 -46.016 1.00 77.38 122 SER A CA 1
ATOM 1018 C C . SER A 1 122 ? 33.126 15.211 -46.845 1.00 77.38 122 SER A C 1
ATOM 1020 O O . SER A 1 122 ? 32.568 16.169 -46.305 1.00 77.38 122 SER A O 1
ATOM 1022 N N . ASN A 1 123 ? 33.281 15.159 -48.171 1.00 75.62 123 ASN A N 1
ATOM 1023 C CA . ASN A 1 123 ? 32.829 16.223 -49.070 1.00 75.62 123 ASN A CA 1
ATOM 1024 C C . ASN A 1 123 ? 31.300 16.267 -49.244 1.00 75.62 123 ASN A C 1
ATOM 1026 O O . ASN A 1 123 ? 30.750 17.341 -49.501 1.00 75.62 123 ASN A O 1
ATOM 1030 N N . GLU A 1 124 ? 30.610 15.134 -49.096 1.00 70.19 124 GLU A N 1
ATOM 1031 C CA . GLU A 1 124 ? 29.144 15.060 -49.126 1.00 70.19 124 GLU A CA 1
ATOM 1032 C C . GLU A 1 124 ? 28.521 15.402 -47.768 1.00 70.19 124 GLU A C 1
ATOM 1034 O O . GLU A 1 124 ? 27.584 16.200 -47.714 1.00 70.19 124 GLU A O 1
ATOM 1039 N N . ALA A 1 125 ? 29.087 14.907 -46.661 1.00 65.44 125 ALA A N 1
ATOM 1040 C CA . ALA A 1 125 ? 28.600 15.205 -45.313 1.00 65.44 125 ALA A CA 1
ATOM 1041 C C . ALA A 1 125 ? 28.588 16.719 -45.018 1.00 65.44 125 ALA A C 1
ATOM 1043 O O . ALA A 1 125 ? 27.626 17.243 -44.456 1.00 65.44 125 ALA A O 1
ATOM 1044 N N . ASN A 1 126 ? 29.596 17.463 -45.483 1.00 62.81 126 ASN A N 1
ATOM 1045 C CA . ASN A 1 126 ? 29.658 18.920 -45.320 1.00 62.81 126 ASN A CA 1
ATOM 1046 C C . ASN A 1 126 ? 28.594 19.695 -46.123 1.00 62.81 126 ASN A C 1
ATOM 1048 O O . ASN A 1 126 ? 28.302 20.850 -45.797 1.00 62.81 126 ASN A O 1
ATOM 1052 N N . LYS A 1 127 ? 27.997 19.088 -47.158 1.00 63.84 127 LYS A N 1
ATOM 1053 C CA . LYS A 1 127 ? 26.902 19.698 -47.930 1.00 63.84 127 LYS A CA 1
ATOM 1054 C C . LYS A 1 127 ? 25.543 19.459 -47.271 1.00 63.84 12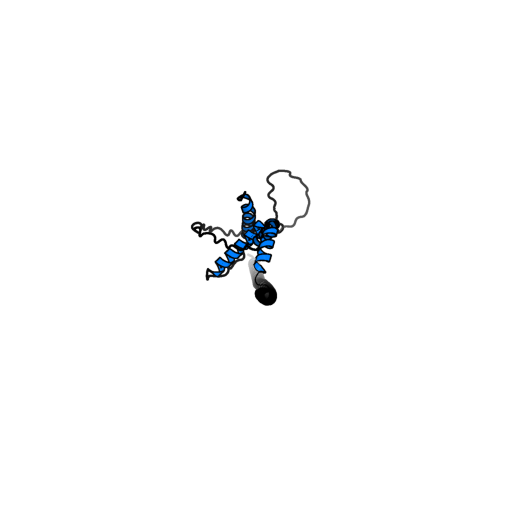7 LYS A C 1
ATOM 1056 O O . LYS A 1 127 ? 24.715 20.365 -47.269 1.00 63.84 127 LYS A O 1
ATOM 1061 N N . THR A 1 128 ? 25.330 18.289 -46.671 1.00 58.91 128 THR A N 1
ATOM 1062 C CA . THR A 1 128 ? 24.036 17.896 -46.083 1.00 58.91 128 THR A CA 1
ATOM 1063 C C . THR A 1 128 ? 23.848 18.418 -44.653 1.00 58.91 128 THR A C 1
ATOM 1065 O O . THR A 1 128 ? 22.744 18.810 -44.275 1.00 58.91 128 THR A O 1
ATOM 1068 N N . THR A 1 129 ? 24.923 18.514 -43.863 1.00 54.94 129 THR A N 1
ATOM 1069 C CA . THR A 1 129 ? 24.857 18.962 -42.458 1.00 54.94 129 THR A CA 1
ATOM 1070 C C . THR A 1 129 ? 24.410 20.422 -42.309 1.00 54.94 129 THR A C 1
ATOM 1072 O O . THR A 1 129 ? 23.803 20.771 -41.303 1.00 54.94 129 THR A O 1
ATOM 1075 N N . LYS A 1 130 ? 24.574 21.276 -43.330 1.00 57.00 130 LYS A N 1
ATOM 1076 C CA . LYS A 1 130 ? 24.061 22.660 -43.284 1.00 57.00 130 LYS A CA 1
ATOM 1077 C C . LYS A 1 130 ? 22.527 22.765 -43.259 1.00 57.00 130 LYS A C 1
ATOM 1079 O O . LYS A 1 130 ? 22.030 23.814 -42.864 1.00 57.00 130 LYS A O 1
ATOM 1084 N N . ASN A 1 131 ? 21.790 21.704 -43.605 1.00 57.41 131 ASN A N 1
ATOM 1085 C CA . ASN A 1 131 ? 20.322 21.728 -43.649 1.00 57.41 131 ASN A CA 1
ATOM 1086 C C . ASN A 1 131 ? 19.629 20.993 -42.484 1.00 57.41 131 ASN A C 1
ATOM 1088 O O . ASN A 1 131 ? 18.467 21.278 -42.224 1.00 57.41 131 ASN A O 1
ATOM 1092 N N . ASN A 1 132 ? 20.318 20.107 -41.749 1.00 54.94 132 ASN A N 1
ATOM 1093 C CA . ASN A 1 132 ? 19.691 19.233 -40.735 1.00 54.94 132 ASN A CA 1
ATOM 1094 C C . ASN A 1 132 ? 20.129 19.492 -39.277 1.00 54.94 132 ASN A C 1
ATOM 1096 O O . ASN A 1 132 ? 19.692 18.780 -38.375 1.00 54.94 132 ASN A O 1
ATOM 1100 N N . ILE A 1 133 ? 20.948 20.517 -39.013 1.00 51.81 133 ILE A N 1
ATOM 1101 C CA . ILE A 1 133 ? 21.369 20.894 -37.644 1.00 51.81 133 ILE A CA 1
ATOM 1102 C C . ILE A 1 133 ? 20.178 21.275 -36.736 1.00 51.81 133 ILE A C 1
ATOM 1104 O O . ILE A 1 133 ? 20.291 21.186 -35.519 1.00 51.81 133 ILE A O 1
ATOM 1108 N N . TYR A 1 134 ? 19.012 21.623 -37.291 1.00 55.31 134 TYR A N 1
ATOM 1109 C CA . TYR A 1 134 ? 17.857 22.048 -36.492 1.00 55.31 134 TYR A CA 1
ATOM 1110 C C . TYR A 1 134 ? 17.061 20.922 -35.802 1.00 55.31 134 TYR A C 1
ATOM 1112 O O . TYR A 1 134 ? 16.299 21.235 -34.890 1.00 55.31 134 TYR A O 1
ATOM 1120 N N . ASP A 1 135 ? 17.236 19.641 -36.158 1.00 52.25 135 ASP A N 1
ATOM 1121 C CA . ASP A 1 135 ? 16.418 18.551 -35.578 1.00 52.25 135 ASP A CA 1
ATOM 1122 C C . ASP A 1 135 ? 17.162 17.631 -34.592 1.00 52.25 135 ASP A C 1
ATOM 1124 O O . ASP A 1 135 ? 16.533 17.016 -33.728 1.00 52.25 135 ASP A O 1
ATOM 1128 N N . PHE A 1 136 ? 18.497 17.559 -34.643 1.00 50.81 136 PHE A N 1
ATOM 1129 C CA . PHE A 1 136 ? 19.264 16.669 -33.755 1.00 50.81 136 PHE A CA 1
ATOM 1130 C C . PHE A 1 136 ? 19.410 17.219 -32.322 1.00 50.81 136 PHE A C 1
ATOM 1132 O O . PHE A 1 136 ? 19.333 16.461 -31.350 1.00 50.81 136 PHE A O 1
ATOM 1139 N N . ASP A 1 137 ? 19.522 18.542 -32.163 1.00 50.38 137 ASP A N 1
ATOM 1140 C CA . ASP A 1 137 ? 19.586 19.186 -30.839 1.00 50.38 137 ASP A CA 1
ATOM 1141 C C . ASP A 1 137 ? 18.256 19.097 -30.067 1.00 50.38 137 ASP A C 1
ATOM 1143 O O . ASP A 1 137 ? 18.235 19.134 -28.834 1.00 50.38 137 ASP A O 1
ATOM 1147 N N . ARG A 1 138 ? 17.133 18.895 -30.770 1.00 53.38 138 ARG A N 1
ATOM 1148 C CA . ARG A 1 138 ? 15.805 18.790 -30.151 1.00 53.38 138 ARG A CA 1
ATOM 1149 C C . ARG A 1 138 ? 15.580 17.456 -29.431 1.00 53.38 138 ARG A C 1
ATOM 1151 O O . ARG A 1 138 ? 14.861 17.426 -28.435 1.00 53.38 138 ARG A O 1
ATOM 1158 N N . PHE A 1 139 ? 16.212 16.373 -29.892 1.00 52.94 139 PHE A N 1
ATOM 1159 C CA . PHE A 1 139 ? 16.120 15.053 -29.251 1.00 52.94 139 PHE A CA 1
ATOM 1160 C C . PHE A 1 139 ? 17.117 14.873 -28.098 1.00 52.94 139 PHE A C 1
ATOM 1162 O O . PHE A 1 139 ? 16.802 14.193 -27.122 1.00 52.94 139 PHE A O 1
ATOM 1169 N N . SER A 1 140 ? 18.280 15.529 -28.155 1.00 53.56 140 SER A N 1
ATOM 1170 C CA . SER A 1 140 ? 19.298 15.424 -27.098 1.00 53.56 140 SER A CA 1
ATOM 1171 C C . SER A 1 140 ? 18.948 16.228 -25.835 1.00 53.56 140 SER A C 1
ATOM 1173 O O . SER A 1 140 ? 19.365 15.859 -24.738 1.00 53.56 140 SER A O 1
ATOM 1175 N N . GLN A 1 141 ? 18.120 17.277 -25.938 1.00 52.00 141 GLN A N 1
ATOM 1176 C CA . GLN A 1 141 ? 17.683 18.062 -24.772 1.00 52.00 141 GLN A CA 1
ATOM 1177 C C . GLN A 1 141 ? 16.596 17.392 -23.910 1.00 52.00 141 GLN A C 1
ATOM 1179 O O . GLN A 1 141 ? 16.397 17.810 -22.772 1.00 52.00 141 GLN A O 1
ATOM 1184 N N . GLN A 1 142 ? 15.911 16.342 -24.381 1.00 50.72 142 GLN A N 1
ATOM 1185 C CA . GLN A 1 142 ? 14.857 15.684 -23.586 1.00 50.72 142 GLN A CA 1
ATOM 1186 C C . GLN A 1 142 ? 15.355 14.583 -22.637 1.00 50.72 142 GLN A C 1
ATOM 1188 O O . GLN A 1 142 ? 14.587 14.150 -21.783 1.00 50.72 142 GLN A O 1
ATOM 1193 N N . GLN A 1 143 ? 16.620 14.156 -22.721 1.00 50.47 143 GLN A N 1
ATOM 1194 C CA . GLN A 1 143 ? 17.163 13.108 -21.839 1.00 50.47 143 GLN A CA 1
ATOM 1195 C C . GLN A 1 143 ? 18.026 13.623 -20.675 1.00 50.47 143 GLN A C 1
ATOM 1197 O O . GLN A 1 143 ? 18.613 12.820 -19.959 1.00 50.47 143 GLN A O 1
ATOM 1202 N N . ASN A 1 144 ? 18.077 14.938 -20.430 1.00 41.50 144 ASN A N 1
ATOM 1203 C CA . ASN A 1 144 ? 18.934 15.527 -19.393 1.00 41.50 144 ASN A CA 1
ATOM 1204 C C . ASN A 1 144 ? 18.142 16.195 -18.251 1.00 41.50 144 ASN A C 1
ATOM 1206 O O . ASN A 1 144 ? 18.422 17.325 -17.858 1.00 41.50 144 ASN A O 1
ATOM 1210 N N . ILE A 1 145 ? 17.125 15.504 -17.720 1.00 47.78 145 ILE A N 1
ATOM 1211 C CA . ILE A 1 145 ? 16.368 15.937 -16.531 1.00 47.78 145 ILE A CA 1
ATOM 1212 C C . ILE A 1 145 ? 16.657 14.988 -15.362 1.00 47.78 145 ILE A C 1
ATOM 1214 O O . ILE A 1 145 ? 15.784 14.292 -14.858 1.00 47.78 145 ILE A O 1
ATOM 1218 N N . SER A 1 146 ? 17.915 14.939 -14.940 1.00 42.97 146 SER A N 1
ATOM 1219 C CA . SER A 1 146 ? 18.302 14.381 -13.640 1.00 42.97 146 SER A CA 1
ATOM 1220 C C . SER A 1 146 ? 19.554 15.088 -13.119 1.00 42.97 146 SER A C 1
ATOM 1222 O O . SER A 1 146 ? 20.514 14.454 -12.690 1.00 42.97 146 SER A O 1
ATOM 1224 N N . SER A 1 147 ? 19.568 16.425 -13.187 1.00 41.31 147 SER A N 1
ATOM 1225 C CA . SER A 1 147 ? 20.558 17.225 -12.466 1.00 41.31 147 SER A CA 1
ATOM 1226 C C . SER A 1 147 ? 20.041 17.473 -11.057 1.00 41.31 147 SER A C 1
ATOM 1228 O O . SER A 1 147 ? 19.293 18.411 -10.798 1.00 41.31 147 SER A O 1
ATOM 1230 N N . ILE A 1 148 ? 20.470 16.583 -10.171 1.00 47.78 148 ILE A N 1
ATOM 1231 C CA . ILE A 1 148 ? 20.489 16.689 -8.715 1.00 47.78 148 ILE A CA 1
ATOM 1232 C C . ILE A 1 148 ? 20.812 18.141 -8.317 1.00 47.78 148 ILE A C 1
ATOM 1234 O O . ILE A 1 148 ? 21.949 18.595 -8.440 1.00 47.78 148 ILE A O 1
ATOM 1238 N N . HIS A 1 149 ? 19.802 18.899 -7.890 1.00 39.69 149 HIS A N 1
ATOM 1239 C CA . HIS A 1 149 ? 19.996 20.158 -7.177 1.00 39.69 149 HIS A CA 1
ATOM 1240 C C . HIS A 1 149 ? 20.037 19.827 -5.691 1.00 39.69 149 HIS A C 1
ATOM 1242 O O . HIS A 1 149 ? 19.014 19.546 -5.079 1.00 39.69 149 HIS A O 1
ATOM 1248 N N . SER A 1 150 ? 21.246 19.833 -5.136 1.00 47.94 150 SER A N 1
ATOM 1249 C CA . SER A 1 150 ? 21.503 19.835 -3.699 1.00 47.94 150 SER A CA 1
ATOM 1250 C C . SER A 1 150 ? 21.201 21.235 -3.152 1.00 47.94 150 SER A C 1
ATOM 1252 O O . SER A 1 150 ? 21.954 22.157 -3.480 1.00 47.94 150 SER A O 1
ATOM 1254 N N . PRO A 1 151 ? 20.159 21.460 -2.329 1.00 49.47 151 PRO A N 1
ATOM 1255 C CA . PRO A 1 151 ? 19.952 22.749 -1.700 1.00 49.47 151 PRO A CA 1
ATOM 1256 C C . PRO A 1 151 ? 20.595 22.739 -0.314 1.00 49.47 151 PRO A C 1
ATOM 1258 O O . PRO A 1 151 ? 20.119 22.095 0.617 1.00 49.47 151 PRO A O 1
ATOM 1261 N N . HIS A 1 152 ? 21.707 23.464 -0.243 1.00 41.44 152 HIS A N 1
ATOM 1262 C CA . HIS A 1 152 ? 22.020 24.462 0.775 1.00 41.44 152 HIS A CA 1
ATOM 1263 C C . HIS A 1 152 ? 21.430 24.225 2.178 1.00 41.44 152 HIS A C 1
ATOM 1265 O O . HIS A 1 152 ? 20.247 24.450 2.436 1.00 41.44 152 HIS A O 1
ATOM 1271 N N . GLU A 1 153 ? 22.317 23.869 3.106 1.00 38.72 153 GLU A N 1
ATOM 1272 C CA . GLU A 1 153 ? 22.116 23.980 4.547 1.00 38.72 153 GLU A CA 1
ATOM 1273 C C . GLU A 1 153 ? 21.621 25.398 4.882 1.00 38.72 153 GLU A C 1
ATOM 1275 O O . GLU A 1 153 ? 22.303 26.387 4.605 1.00 38.72 153 GLU A O 1
ATOM 1280 N N . ALA A 1 154 ? 20.410 25.510 5.424 1.00 44.28 154 ALA A N 1
ATOM 1281 C CA . ALA A 1 154 ? 19.900 26.736 6.020 1.00 44.28 154 ALA A CA 1
ATOM 1282 C C . ALA A 1 154 ? 19.513 26.426 7.468 1.00 44.28 154 ALA A C 1
ATOM 1284 O O . ALA A 1 154 ? 18.742 25.502 7.744 1.00 44.28 154 ALA A O 1
ATOM 1285 N N . ASP A 1 155 ? 20.121 27.191 8.369 1.00 40.44 155 ASP A N 1
ATOM 1286 C CA . ASP A 1 155 ? 20.104 27.069 9.820 1.00 40.44 155 ASP A CA 1
ATOM 1287 C C . ASP A 1 155 ? 18.730 26.747 10.421 1.00 40.44 155 ASP A C 1
ATOM 1289 O O . ASP A 1 155 ? 17.800 27.554 10.424 1.00 40.44 155 ASP A O 1
ATOM 1293 N N . SER A 1 156 ? 18.646 25.572 11.047 1.00 42.09 156 SER A N 1
ATOM 1294 C CA . SER A 1 156 ? 17.584 25.215 11.988 1.00 42.09 156 SER A CA 1
ATOM 1295 C C . SER A 1 156 ? 17.898 25.789 13.367 1.00 42.09 156 SER A C 1
ATOM 1297 O O . SER A 1 156 ? 18.339 25.086 14.276 1.00 42.09 156 SER A O 1
ATOM 1299 N N . SER A 1 157 ? 17.639 27.080 13.543 1.00 42.59 157 SER A N 1
ATOM 1300 C CA . SER A 1 157 ? 17.461 27.664 14.869 1.00 42.59 157 SER A CA 1
ATOM 1301 C C . SER A 1 157 ? 16.170 28.476 14.882 1.00 42.59 157 SER A C 1
ATOM 1303 O O . SER A 1 157 ? 15.820 29.119 13.899 1.00 42.59 157 SER A O 1
ATOM 1305 N N . THR A 1 158 ? 15.445 28.412 16.001 1.00 45.09 158 THR A N 1
ATOM 1306 C CA . THR A 1 158 ? 14.020 28.764 16.168 1.00 45.09 158 THR A CA 1
ATOM 1307 C C . THR A 1 158 ? 13.114 27.652 15.611 1.00 45.09 158 THR A C 1
ATOM 1309 O O . THR A 1 158 ? 13.132 27.326 14.440 1.00 45.09 158 THR A O 1
ATOM 1312 N N . LEU A 1 159 ? 12.334 26.917 16.404 1.00 44.12 159 LEU A N 1
ATOM 1313 C CA . LEU A 1 159 ? 11.204 27.462 17.143 1.00 44.12 159 LEU A CA 1
ATOM 1314 C C . LEU A 1 159 ? 10.600 26.364 18.055 1.00 44.12 159 LEU A C 1
ATOM 1316 O O . LEU A 1 159 ? 9.543 25.807 17.769 1.00 44.12 159 LEU A O 1
ATOM 1320 N N . PHE A 1 160 ? 11.252 26.033 19.174 1.00 41.91 160 PHE A N 1
ATOM 1321 C CA . PHE A 1 160 ? 10.589 25.305 20.265 1.00 41.91 160 PHE A CA 1
ATOM 1322 C C . PHE A 1 160 ? 9.633 26.269 20.978 1.00 41.91 160 PHE A C 1
ATOM 1324 O O . PHE A 1 160 ? 10.004 26.927 21.949 1.00 41.91 160 PHE A O 1
ATOM 1331 N N . LYS A 1 161 ? 8.393 26.368 20.494 1.00 41.34 161 LYS A N 1
ATOM 1332 C CA . LYS A 1 161 ? 7.297 26.952 21.271 1.00 41.34 161 LYS A CA 1
ATOM 1333 C C . LYS A 1 161 ? 6.496 25.814 21.890 1.00 41.34 161 LYS A C 1
ATOM 1335 O O . LYS A 1 161 ? 5.646 25.207 21.245 1.00 41.34 161 LYS A O 1
ATOM 1340 N N . ARG A 1 162 ? 6.841 25.506 23.144 1.00 48.69 162 ARG A N 1
ATOM 1341 C CA . ARG A 1 162 ? 6.002 24.722 24.052 1.00 48.69 162 ARG A CA 1
ATOM 1342 C C . ARG A 1 162 ? 4.653 25.424 24.167 1.00 48.69 162 ARG A C 1
ATOM 1344 O O . ARG A 1 162 ? 4.609 26.591 24.545 1.00 48.69 162 ARG A O 1
ATOM 1351 N N . HIS A 1 163 ? 3.591 24.696 23.866 1.00 42.66 163 HIS A N 1
ATOM 1352 C CA . HIS A 1 163 ? 2.282 24.950 24.438 1.00 42.66 163 HIS A CA 1
ATOM 1353 C C . HIS A 1 163 ? 1.867 23.669 25.153 1.00 42.66 163 HIS A C 1
ATOM 1355 O O . HIS A 1 163 ? 1.297 22.756 24.562 1.00 42.66 163 HIS A O 1
ATOM 1361 N N . ASP A 1 164 ? 2.245 23.612 26.427 1.00 52.25 164 ASP A N 1
ATOM 1362 C CA . ASP A 1 164 ? 1.363 23.063 27.444 1.00 52.25 164 ASP A CA 1
ATOM 1363 C C . ASP A 1 164 ? 0.083 23.908 27.408 1.00 52.25 164 ASP A C 1
ATOM 1365 O O . ASP A 1 164 ? 0.192 25.134 27.367 1.00 52.25 164 ASP A O 1
ATOM 1369 N N . ASP A 1 165 ? -1.093 23.278 27.305 1.00 43.84 165 ASP A N 1
ATOM 1370 C CA . ASP A 1 165 ? -2.233 23.607 28.169 1.00 43.84 165 ASP A CA 1
ATOM 1371 C C . ASP A 1 165 ? -3.552 22.890 27.810 1.00 43.84 165 ASP A C 1
ATOM 1373 O O . ASP A 1 165 ? -4.019 22.866 26.673 1.00 43.84 165 ASP A O 1
ATOM 1377 N N . HIS A 1 166 ? -4.179 22.407 28.888 1.00 40.56 166 HIS A N 1
ATOM 1378 C CA . HIS A 1 166 ? -5.618 22.259 29.133 1.00 40.56 166 HIS A CA 1
ATOM 1379 C C . HIS A 1 166 ? -6.433 21.159 28.425 1.00 40.56 166 HIS A C 1
ATOM 1381 O O . HIS A 1 166 ? -7.243 21.401 27.533 1.00 40.56 166 HIS A O 1
ATOM 1387 N N . LEU A 1 167 ? -6.395 19.963 29.025 1.00 41.19 167 LEU A N 1
ATOM 1388 C CA . LEU A 1 167 ? -7.552 19.063 29.089 1.00 41.19 167 LEU A CA 1
ATOM 1389 C C . LEU A 1 167 ? -8.603 19.646 30.051 1.00 41.19 167 LEU A C 1
ATOM 1391 O O . LEU A 1 167 ? -8.472 19.530 31.270 1.00 41.19 167 LEU A O 1
ATOM 1395 N N . LYS A 1 168 ? -9.657 20.257 29.501 1.00 43.78 168 LYS A N 1
ATOM 1396 C CA . LYS A 1 168 ? -10.943 20.408 30.192 1.00 43.78 168 LYS A CA 1
ATOM 1397 C C . LYS A 1 168 ? -11.827 19.222 29.824 1.00 43.78 168 LYS A C 1
ATOM 1399 O O . LYS A 1 168 ? -12.217 19.048 28.674 1.00 43.78 168 LYS A O 1
ATOM 1404 N N . VAL A 1 169 ? -12.079 18.402 30.833 1.00 47.94 169 VAL A N 1
ATOM 1405 C CA . VAL A 1 169 ? -13.129 17.390 30.868 1.00 47.94 169 VAL A CA 1
ATOM 1406 C C . VAL A 1 169 ? -14.434 18.129 31.125 1.00 47.94 169 VAL A C 1
ATOM 1408 O O . VAL A 1 169 ? -14.574 18.696 32.201 1.00 47.94 169 VAL A O 1
ATOM 1411 N N . ASP A 1 170 ? -15.369 18.0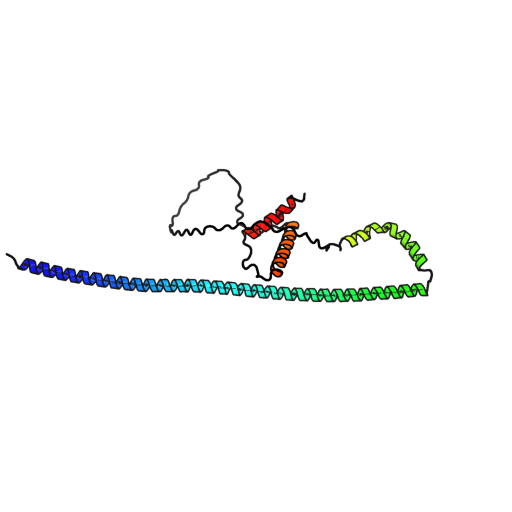96 30.179 1.00 45.12 170 ASP A N 1
ATOM 1412 C CA . ASP A 1 170 ? -16.777 18.366 30.467 1.00 45.12 170 ASP A CA 1
ATOM 1413 C C . ASP A 1 170 ? -17.598 17.147 30.040 1.00 45.12 170 ASP A C 1
ATOM 1415 O O . ASP A 1 170 ? -17.728 16.795 28.865 1.00 45.12 170 ASP A O 1
ATOM 1419 N N . ILE A 1 171 ? -18.064 16.456 31.075 1.00 47.22 171 ILE A N 1
ATOM 1420 C CA . ILE A 1 171 ? -19.095 15.429 31.068 1.00 47.22 171 ILE A CA 1
ATOM 1421 C C . ILE A 1 171 ? -20.418 16.181 31.105 1.00 47.22 171 ILE A C 1
ATOM 1423 O O . ILE A 1 171 ? -20.613 16.955 32.033 1.00 47.22 171 ILE A O 1
ATOM 1427 N N . ASP A 1 172 ? -21.347 15.888 30.196 1.00 47.91 172 ASP A N 1
ATOM 1428 C CA . ASP A 1 172 ? -22.762 16.106 30.489 1.00 47.91 172 ASP A CA 1
ATOM 1429 C C . ASP A 1 172 ? -23.661 15.053 29.831 1.00 47.91 172 ASP A C 1
ATOM 1431 O O . ASP A 1 172 ? -23.656 14.816 28.623 1.00 47.91 172 ASP A O 1
ATOM 1435 N N . HIS A 1 173 ? -24.446 14.409 30.692 1.00 47.28 173 HIS A N 1
ATOM 1436 C CA . HIS A 1 173 ? -25.643 13.644 30.374 1.00 47.28 173 HIS A CA 1
ATOM 1437 C C . HIS A 1 173 ? -26.841 14.594 30.280 1.00 47.28 173 HIS A C 1
ATOM 1439 O O . HIS A 1 173 ? -27.063 15.355 31.220 1.00 47.28 173 HIS A O 1
ATOM 1445 N N . ARG A 1 174 ? -27.714 14.422 29.273 1.00 42.75 174 ARG A N 1
ATOM 1446 C CA . ARG A 1 174 ? -29.178 14.506 29.466 1.00 42.75 174 ARG A CA 1
ATOM 1447 C C . ARG A 1 174 ? -29.980 13.998 28.263 1.00 42.75 174 ARG A C 1
ATOM 1449 O O . ARG A 1 174 ? -29.853 14.495 27.152 1.00 42.75 174 ARG A O 1
ATOM 1456 N N . ASN A 1 175 ? -30.859 13.039 28.555 1.00 45.31 175 ASN A N 1
ATOM 1457 C CA . ASN A 1 175 ? -32.048 12.683 27.781 1.00 45.31 175 ASN A CA 1
ATOM 1458 C C . ASN A 1 175 ? -33.008 13.877 27.651 1.00 45.31 175 ASN A C 1
ATOM 1460 O O . ASN A 1 175 ? -33.231 14.558 28.651 1.00 45.31 175 ASN A O 1
ATOM 1464 N N . SER A 1 176 ? -33.679 14.025 26.502 1.00 43.94 176 SER A N 1
ATOM 1465 C CA . SER A 1 176 ? -35.128 14.302 26.427 1.00 43.94 176 SER A CA 1
ATOM 1466 C C . SER A 1 176 ? -35.630 14.220 24.981 1.00 43.94 176 SER A C 1
ATOM 1468 O O . SER A 1 176 ? -35.076 14.860 24.093 1.00 43.94 176 SER A O 1
ATOM 1470 N N . GLN A 1 177 ? -36.708 13.462 24.769 1.00 47.59 177 GLN A N 1
ATOM 1471 C CA . GLN A 1 177 ? -37.579 13.548 23.592 1.00 47.59 177 GLN A CA 1
ATOM 1472 C C . GLN A 1 177 ? -38.333 14.889 23.582 1.00 47.59 177 GLN A C 1
ATOM 1474 O O . GLN A 1 177 ? -38.727 15.354 24.653 1.00 47.59 177 GLN A O 1
ATOM 1479 N N . HIS A 1 178 ? -38.590 15.450 22.395 1.00 41.03 178 HIS A N 1
ATOM 1480 C CA . HIS A 1 178 ? -39.886 16.039 22.029 1.00 41.03 178 HIS A CA 1
ATOM 1481 C C . HIS A 1 178 ? -39.957 16.342 20.522 1.00 41.03 178 HIS A C 1
ATOM 1483 O O . HIS A 1 178 ? -39.005 16.862 19.941 1.00 41.03 178 HIS A O 1
ATOM 1489 N N . ASP A 1 179 ? -41.097 15.992 19.930 1.00 44.69 179 ASP A N 1
ATOM 1490 C CA . ASP A 1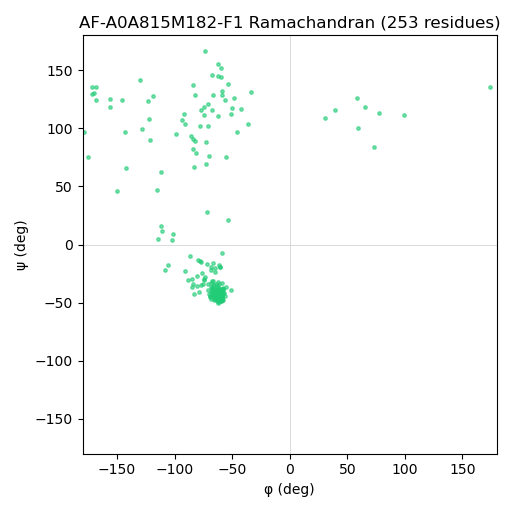 179 ? -41.519 16.286 18.560 1.00 44.69 179 ASP A CA 1
ATOM 1491 C C . ASP A 1 179 ? -41.925 17.760 18.340 1.00 44.69 179 ASP A C 1
ATOM 1493 O O . ASP A 1 179 ? -42.234 18.485 19.285 1.00 44.69 179 ASP A O 1
ATOM 1497 N N . GLU A 1 180 ? -42.037 18.087 17.046 1.00 42.88 180 GLU A N 1
ATOM 1498 C CA . GLU A 1 180 ? -42.833 19.143 16.391 1.00 42.88 180 GLU A CA 1
ATOM 1499 C C . GLU A 1 180 ? -42.176 20.481 15.985 1.00 42.88 180 GLU A C 1
ATOM 1501 O O . GLU A 1 180 ? -41.824 21.341 16.783 1.00 42.88 180 GLU A O 1
ATOM 1506 N N . GLN A 1 181 ? -42.100 20.628 14.653 1.00 42.03 181 GLN A N 1
ATOM 1507 C CA . GLN A 1 181 ? -42.471 21.787 13.828 1.00 42.03 181 GLN A CA 1
ATOM 1508 C C . GLN A 1 181 ? -42.161 23.208 14.339 1.00 42.03 181 GLN A C 1
ATOM 1510 O O . GLN A 1 181 ? -42.857 23.746 15.193 1.00 42.03 181 GLN A O 1
ATOM 1515 N N . SER A 1 182 ? -41.292 23.921 13.612 1.00 36.34 182 SER A N 1
ATOM 1516 C CA . SER A 1 182 ? -41.689 25.183 12.961 1.00 36.34 182 SER A CA 1
ATOM 1517 C C . SER A 1 182 ? -40.618 25.724 12.020 1.00 36.34 182 SER A C 1
ATOM 1519 O O . SER A 1 182 ? -39.430 25.779 12.330 1.00 36.34 182 SER A O 1
ATOM 1521 N N . LEU A 1 183 ? -41.109 26.142 10.858 1.00 44.72 183 LEU A N 1
ATOM 1522 C CA . LEU A 1 183 ? -40.461 27.006 9.887 1.00 44.72 183 LEU A CA 1
ATOM 1523 C C . LEU A 1 183 ? -40.301 28.407 10.483 1.00 44.72 183 LEU A C 1
ATOM 1525 O O . LEU A 1 183 ? -41.289 29.015 10.891 1.00 44.72 183 LEU A O 1
ATOM 1529 N N . SER A 1 184 ? -39.093 28.954 10.431 1.00 42.19 184 SER A N 1
ATOM 1530 C CA . SER A 1 184 ? -38.917 30.395 10.275 1.00 42.19 184 SER A CA 1
ATOM 1531 C C . SER A 1 184 ? -37.555 30.718 9.676 1.00 42.19 184 SER A C 1
ATOM 1533 O O . SER A 1 184 ? -36.495 30.306 10.146 1.00 42.19 184 SER A O 1
ATOM 1535 N N . GLU A 1 185 ? -37.637 31.462 8.577 1.00 44.19 185 GLU A N 1
ATOM 1536 C CA . GLU A 1 185 ? -36.553 32.201 7.959 1.00 44.19 185 GLU A CA 1
ATOM 1537 C C . GLU A 1 185 ? -35.886 33.127 8.979 1.00 44.19 185 GLU A C 1
ATOM 1539 O O . GLU A 1 185 ? -36.533 33.837 9.749 1.00 44.19 185 GLU A O 1
ATOM 1544 N N . SER A 1 186 ? -34.560 33.172 8.934 1.00 42.75 186 SER A N 1
ATOM 1545 C CA . SER A 1 186 ? -33.792 34.307 9.425 1.00 42.75 186 SER A CA 1
ATOM 1546 C C . SER A 1 186 ? -32.607 34.516 8.501 1.00 42.75 186 SER A C 1
ATOM 1548 O O . SER A 1 186 ? -31.573 33.857 8.572 1.00 42.75 186 SER A O 1
ATOM 1550 N N . THR A 1 187 ? -32.821 35.447 7.584 1.00 46.28 187 THR A N 1
ATOM 1551 C CA . THR A 1 187 ? -31.809 36.126 6.793 1.00 46.28 187 THR A CA 1
ATOM 1552 C C . THR A 1 187 ? -30.953 37.011 7.699 1.00 46.28 187 THR A C 1
ATOM 1554 O O . THR A 1 187 ? -31.440 38.016 8.215 1.00 46.28 187 THR A O 1
ATOM 1557 N N . SER A 1 188 ? -29.663 36.709 7.829 1.00 40.47 188 SER A N 1
ATOM 1558 C CA . SER A 1 188 ? -28.647 37.742 8.045 1.00 40.47 188 SER A CA 1
ATOM 1559 C C . SER A 1 188 ? -27.267 37.267 7.589 1.00 40.47 188 SER A C 1
ATOM 1561 O O . SER A 1 188 ? -26.700 36.281 8.051 1.00 40.47 188 SER A O 1
ATOM 1563 N N . ASN A 1 189 ? -26.754 38.010 6.611 1.00 45.34 189 ASN A N 1
ATOM 1564 C CA . ASN A 1 189 ? -25.395 37.982 6.100 1.00 45.34 189 ASN A CA 1
ATOM 1565 C C . ASN A 1 189 ? -24.359 38.041 7.224 1.00 45.34 189 ASN A C 1
ATOM 1567 O O . ASN A 1 189 ? -24.328 39.039 7.940 1.00 45.34 189 ASN A O 1
ATOM 1571 N N . THR A 1 190 ? -23.416 37.096 7.267 1.00 42.09 190 THR A N 1
ATOM 1572 C CA . THR A 1 190 ? -21.974 37.419 7.277 1.00 42.09 190 THR A CA 1
ATOM 1573 C C . THR A 1 190 ? -21.106 36.170 7.086 1.00 42.09 190 THR A C 1
ATOM 1575 O O . THR A 1 190 ? -21.252 35.174 7.781 1.00 42.09 190 THR A O 1
ATOM 1578 N N . PHE A 1 191 ? -20.158 36.277 6.152 1.00 37.78 191 PHE A N 1
ATOM 1579 C CA . PHE A 1 191 ? -19.015 35.389 5.916 1.00 37.78 191 PHE A CA 1
ATOM 1580 C C . PHE A 1 191 ? -19.301 33.916 5.592 1.00 37.78 191 PHE A C 1
ATOM 1582 O O . PHE A 1 191 ? -19.431 33.050 6.455 1.00 37.78 191 PHE A O 1
ATOM 1589 N N . SER A 1 192 ? -19.218 33.626 4.293 1.00 43.59 192 SER A N 1
ATOM 1590 C CA . SER A 1 192 ? -19.038 32.308 3.687 1.00 43.59 192 SER A CA 1
ATOM 1591 C C . SER A 1 192 ? -17.796 31.578 4.223 1.00 43.59 192 SER A C 1
ATOM 1593 O O . SER A 1 192 ? -16.787 31.436 3.536 1.00 43.59 192 SER A O 1
ATOM 1595 N N . ARG A 1 193 ? -17.863 31.045 5.445 1.00 42.09 193 ARG A N 1
ATOM 1596 C CA . ARG A 1 193 ? -17.028 29.916 5.862 1.00 42.09 193 ARG A CA 1
ATOM 1597 C C . ARG A 1 193 ? -17.694 28.651 5.358 1.00 42.09 193 ARG A C 1
ATOM 1599 O O . ARG A 1 193 ? -18.519 28.037 6.027 1.00 42.09 193 ARG A O 1
ATOM 1606 N N . SER A 1 194 ? -17.309 28.295 4.139 1.00 41.12 194 SER A N 1
ATOM 1607 C CA . SER A 1 194 ? -17.484 26.974 3.556 1.00 41.12 194 SER A CA 1
ATOM 1608 C C . SER A 1 194 ? -17.072 25.905 4.575 1.00 41.12 194 SER A C 1
ATOM 1610 O O . SER A 1 194 ? -15.891 25.597 4.745 1.00 41.12 194 SER A O 1
ATOM 1612 N N . LYS A 1 195 ? -18.050 25.345 5.293 1.00 50.34 195 LYS A N 1
ATOM 1613 C CA . LYS A 1 195 ? -17.897 24.093 6.031 1.00 50.34 195 LYS A CA 1
ATOM 1614 C C . LYS A 1 195 ? -17.787 22.975 4.990 1.00 50.34 195 LYS A C 1
ATOM 1616 O O . LYS A 1 195 ? -18.732 22.237 4.745 1.00 50.34 195 LYS A O 1
ATOM 1621 N N . ARG A 1 196 ? -16.613 22.861 4.356 1.00 50.00 196 ARG A N 1
ATOM 1622 C CA . ARG A 1 196 ? -16.182 21.682 3.587 1.00 50.00 196 ARG A CA 1
ATOM 1623 C C . ARG A 1 196 ? -15.838 20.555 4.564 1.00 50.00 196 ARG A C 1
ATOM 1625 O O . ARG A 1 196 ? -14.684 20.173 4.760 1.00 50.00 196 ARG A O 1
ATOM 1632 N N . THR A 1 197 ? -16.863 20.017 5.211 1.00 52.69 197 THR A N 1
ATOM 1633 C CA . THR A 1 197 ? -16.852 18.646 5.723 1.00 52.69 197 THR A CA 1
ATOM 1634 C C . THR A 1 197 ? -17.252 17.747 4.565 1.00 52.69 197 THR A C 1
ATOM 1636 O O . THR A 1 197 ? -18.418 17.420 4.384 1.00 52.69 197 THR A O 1
ATOM 1639 N N . GLY A 1 198 ? -16.293 17.424 3.708 1.00 45.75 198 GLY A N 1
ATOM 1640 C CA . GLY A 1 198 ? -16.565 16.581 2.556 1.00 45.75 198 GLY A CA 1
ATOM 1641 C C . GLY A 1 198 ? -15.295 16.348 1.777 1.00 45.75 198 GLY A C 1
ATOM 1642 O O . GLY A 1 198 ? -14.926 17.183 0.966 1.00 45.75 198 GLY A O 1
ATOM 1643 N N . SER A 1 199 ? -14.657 15.208 2.042 1.00 43.75 199 SER A N 1
ATOM 1644 C CA . SER A 1 199 ? -13.567 14.649 1.246 1.00 43.75 199 SER A CA 1
ATOM 1645 C C . SER A 1 199 ? -12.278 15.481 1.219 1.00 43.75 199 SER A C 1
ATOM 1647 O O . SER A 1 199 ? -12.212 16.584 0.692 1.00 43.75 199 SER A O 1
ATOM 1649 N N . LEU A 1 200 ? -11.185 14.900 1.714 1.00 48.28 200 LEU A N 1
ATOM 1650 C CA . LEU A 1 200 ? -9.818 15.416 1.540 1.00 48.28 200 LEU A CA 1
ATOM 1651 C C . LEU A 1 200 ? -9.324 15.236 0.086 1.00 48.28 200 LEU A C 1
ATOM 1653 O O . LEU A 1 200 ? -8.134 15.092 -0.162 1.00 48.28 200 LEU A O 1
ATOM 1657 N N . ARG A 1 201 ? -10.244 15.213 -0.886 1.00 48.78 201 ARG A N 1
ATOM 1658 C CA . ARG A 1 201 ? -9.957 15.263 -2.318 1.00 48.78 201 ARG A CA 1
ATOM 1659 C C . ARG A 1 201 ? -9.762 16.721 -2.714 1.00 48.78 201 ARG A C 1
ATOM 1661 O O . ARG A 1 201 ? -10.584 17.306 -3.409 1.00 48.78 201 ARG A O 1
ATOM 1668 N N . MET A 1 202 ? -8.693 17.327 -2.213 1.00 60.28 202 MET A N 1
ATOM 1669 C CA . MET A 1 202 ? -8.125 18.469 -2.913 1.00 60.28 202 MET A CA 1
ATOM 1670 C C . MET A 1 202 ? -7.394 17.904 -4.121 1.00 60.28 202 MET A C 1
ATOM 1672 O O . MET A 1 202 ? -6.484 17.090 -3.965 1.00 60.28 202 MET A O 1
ATOM 1676 N N . GLU A 1 203 ? -7.834 18.283 -5.316 1.00 66.50 203 GLU A N 1
ATOM 1677 C CA . GLU A 1 203 ? -7.081 17.990 -6.529 1.00 66.50 203 GLU A CA 1
ATOM 1678 C C . GLU A 1 203 ? -5.732 18.702 -6.412 1.00 66.50 203 GLU A C 1
ATOM 1680 O O . GLU A 1 203 ? -5.652 19.929 -6.354 1.00 66.50 203 GLU A O 1
ATOM 1685 N N . LEU A 1 204 ? -4.673 17.908 -6.261 1.00 65.50 204 LEU A N 1
ATOM 1686 C CA . LEU A 1 204 ? -3.309 18.404 -6.217 1.00 65.50 204 LEU A CA 1
ATOM 1687 C C . LEU A 1 204 ? -2.928 18.862 -7.620 1.00 65.50 204 LEU A C 1
ATOM 1689 O O . LEU A 1 204 ? -2.923 18.077 -8.569 1.00 65.50 204 LEU A O 1
ATOM 1693 N N . ASN A 1 205 ? -2.569 20.136 -7.741 1.00 73.56 205 ASN A N 1
ATOM 1694 C CA . ASN A 1 205 ? -1.943 20.636 -8.955 1.00 73.56 205 ASN A CA 1
ATOM 1695 C C . ASN A 1 205 ? -0.631 19.878 -9.205 1.00 73.56 205 ASN A C 1
ATOM 1697 O O . ASN A 1 205 ? 0.035 19.459 -8.259 1.00 73.56 205 ASN A O 1
ATOM 1701 N N . ARG A 1 206 ? -0.211 19.749 -10.471 1.00 70.81 206 ARG A N 1
ATOM 1702 C CA . ARG A 1 206 ? 1.033 19.044 -10.845 1.00 70.81 206 ARG A CA 1
ATOM 1703 C C . ARG A 1 206 ? 2.253 19.522 -10.041 1.00 70.81 206 ARG A C 1
ATOM 1705 O O . ARG A 1 206 ? 3.058 18.705 -9.621 1.00 70.81 206 ARG A O 1
ATOM 1712 N N . SER A 1 207 ? 2.356 20.824 -9.780 1.00 68.44 207 SER A N 1
ATOM 1713 C CA . SER A 1 207 ? 3.398 21.410 -8.925 1.00 68.44 207 SER A CA 1
ATOM 1714 C C . SER A 1 207 ? 3.264 21.017 -7.449 1.00 68.44 207 SER A C 1
ATOM 1716 O O . SER A 1 207 ? 4.261 20.717 -6.807 1.00 68.44 207 SER A O 1
ATOM 1718 N N . GLY A 1 208 ? 2.036 20.966 -6.924 1.00 73.25 208 GLY A N 1
ATOM 1719 C CA . GLY A 1 208 ? 1.766 20.518 -5.558 1.00 73.25 208 GLY A CA 1
ATOM 1720 C C . GLY A 1 208 ? 2.070 19.032 -5.361 1.00 73.25 208 GLY A C 1
ATOM 1721 O O . GLY A 1 208 ? 2.508 18.638 -4.287 1.00 73.25 208 GLY A O 1
ATOM 1722 N N . LEU A 1 209 ? 1.902 18.212 -6.407 1.00 77.75 209 LEU A N 1
ATOM 1723 C CA . LEU A 1 209 ? 2.306 16.805 -6.394 1.00 77.75 209 LEU A CA 1
ATOM 1724 C C . LEU A 1 209 ? 3.829 16.658 -6.292 1.00 77.75 209 LEU A C 1
ATOM 1726 O O . LEU A 1 209 ? 4.290 15.867 -5.477 1.00 77.75 209 LEU A O 1
ATOM 1730 N N . TYR A 1 210 ? 4.596 17.426 -7.075 1.00 73.88 210 TYR A N 1
ATOM 1731 C CA . TYR A 1 210 ? 6.062 17.415 -6.985 1.00 73.88 210 TYR A CA 1
ATOM 1732 C C . TYR A 1 210 ? 6.540 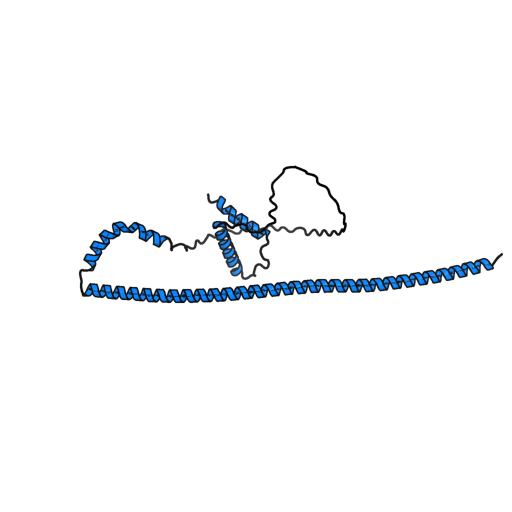17.860 -5.603 1.00 73.88 210 TYR A C 1
ATOM 1734 O O . TYR A 1 210 ? 7.315 17.153 -4.976 1.00 73.88 210 TYR A O 1
ATOM 1742 N N . PHE A 1 211 ? 5.974 18.944 -5.071 1.00 79.56 211 PHE A N 1
ATOM 1743 C CA . PHE A 1 211 ? 6.267 19.384 -3.709 1.00 79.56 211 PHE A CA 1
ATOM 1744 C C . PHE A 1 211 ? 5.967 18.302 -2.661 1.00 79.56 211 PHE A C 1
ATOM 1746 O O . PHE A 1 211 ? 6.737 18.110 -1.726 1.00 79.56 211 PHE A O 1
ATOM 1753 N N . LEU A 1 212 ? 4.845 17.587 -2.800 1.00 79.56 212 LEU A N 1
ATOM 1754 C CA . LEU A 1 212 ? 4.471 16.540 -1.852 1.00 79.56 212 LEU A CA 1
ATOM 1755 C C . LEU A 1 212 ? 5.416 15.333 -1.932 1.00 79.56 212 LEU A C 1
ATOM 1757 O O . LEU A 1 212 ? 5.720 14.741 -0.900 1.00 79.56 212 LEU A O 1
ATOM 1761 N N . LEU A 1 213 ? 5.883 14.982 -3.133 1.00 82.12 213 LEU A N 1
ATOM 1762 C CA . LEU A 1 213 ? 6.873 13.923 -3.333 1.00 82.12 213 LEU A CA 1
ATOM 1763 C C . LEU A 1 213 ? 8.217 14.302 -2.704 1.00 82.12 213 LEU A C 1
ATOM 1765 O O . LEU A 1 213 ? 8.729 13.524 -1.903 1.00 82.12 213 LEU A O 1
ATOM 1769 N N . ASP A 1 214 ? 8.705 15.517 -2.958 1.00 78.12 214 ASP A N 1
ATOM 1770 C CA . ASP A 1 214 ? 9.945 16.033 -2.365 1.00 78.12 214 ASP A CA 1
ATOM 1771 C C . ASP A 1 214 ? 9.843 16.109 -0.831 1.00 78.12 214 ASP A C 1
ATOM 1773 O O . ASP A 1 214 ? 10.784 15.787 -0.103 1.00 78.12 214 ASP A O 1
ATOM 1777 N N . PHE A 1 215 ? 8.674 16.499 -0.310 1.00 81.12 215 PHE A N 1
ATOM 1778 C CA . PHE A 1 215 ? 8.404 16.540 1.126 1.00 81.12 215 PHE A CA 1
ATOM 1779 C C . PHE A 1 215 ? 8.440 15.143 1.765 1.00 81.12 215 PHE A C 1
ATOM 1781 O O . PHE A 1 215 ? 9.038 14.976 2.828 1.00 81.12 215 PHE A O 1
ATOM 1788 N N . ILE A 1 216 ? 7.823 14.141 1.126 1.00 79.94 216 ILE A N 1
ATOM 1789 C CA . ILE A 1 216 ? 7.817 12.751 1.612 1.00 79.94 216 ILE A CA 1
ATOM 1790 C C . ILE A 1 216 ? 9.224 12.152 1.552 1.00 79.94 216 ILE A C 1
ATOM 1792 O O . ILE A 1 216 ? 9.643 11.502 2.506 1.00 79.94 216 ILE A O 1
ATOM 1796 N N . GLU A 1 217 ? 9.961 12.377 0.464 1.00 82.44 217 GLU A N 1
ATOM 1797 C CA . GLU A 1 217 ? 11.338 11.902 0.312 1.00 82.44 217 GLU A CA 1
ATOM 1798 C C . GLU A 1 217 ? 12.245 12.488 1.397 1.00 82.44 217 GLU A C 1
ATOM 1800 O O . GLU A 1 217 ? 12.973 11.756 2.069 1.00 82.44 217 GLU A O 1
ATOM 1805 N N . LYS A 1 218 ? 12.123 13.794 1.654 1.00 80.56 218 LYS A N 1
ATOM 1806 C CA . LYS A 1 218 ? 12.851 14.458 2.734 1.00 80.56 218 LYS A CA 1
ATOM 1807 C C . LYS A 1 218 ? 12.483 13.903 4.112 1.00 80.56 218 LYS A C 1
ATOM 1809 O O . LYS A 1 218 ? 13.376 13.649 4.916 1.00 80.56 218 LYS A O 1
ATOM 1814 N N . GLU A 1 219 ? 11.196 13.678 4.392 1.00 75.00 219 GLU A N 1
ATOM 1815 C CA . GLU A 1 219 ? 10.760 13.078 5.661 1.00 75.00 219 GLU A CA 1
ATOM 1816 C C . GLU A 1 219 ? 11.296 11.643 5.822 1.00 75.00 219 GLU A C 1
ATOM 1818 O O . GLU A 1 219 ? 11.670 11.241 6.927 1.00 75.00 219 GLU A O 1
ATOM 1823 N N . LEU A 1 220 ? 11.389 10.884 4.727 1.00 73.12 220 LEU A N 1
ATOM 1824 C CA . LEU A 1 220 ? 11.915 9.520 4.704 1.00 73.12 220 LEU A CA 1
ATOM 1825 C C . LEU A 1 220 ? 13.433 9.480 4.947 1.00 73.12 220 LEU A C 1
ATOM 1827 O O . LEU A 1 220 ? 13.911 8.673 5.740 1.00 73.12 220 LEU A O 1
ATOM 1831 N N . ILE A 1 221 ? 14.193 10.390 4.338 1.00 72.25 221 ILE A N 1
ATOM 1832 C CA . ILE A 1 221 ? 15.638 10.519 4.576 1.00 72.25 221 ILE A CA 1
ATOM 1833 C C . ILE A 1 221 ? 15.905 10.952 6.027 1.00 72.25 221 ILE A C 1
ATOM 1835 O O . ILE A 1 221 ? 16.700 10.317 6.722 1.00 72.25 221 ILE A O 1
ATOM 1839 N N . ASP A 1 222 ? 15.175 11.954 6.527 1.00 65.62 222 ASP A N 1
ATOM 1840 C CA . ASP A 1 222 ? 15.299 12.442 7.908 1.00 65.62 222 ASP A CA 1
ATOM 1841 C C . ASP A 1 222 ? 14.953 11.370 8.956 1.00 65.62 222 ASP A C 1
ATOM 1843 O O . ASP A 1 222 ? 15.507 11.373 10.062 1.00 65.62 222 ASP A O 1
ATOM 1847 N N . THR A 1 223 ? 14.019 10.468 8.636 1.00 65.25 223 THR A N 1
ATOM 1848 C CA . THR A 1 223 ? 13.626 9.359 9.521 1.00 65.25 223 THR A CA 1
ATOM 1849 C C . THR A 1 223 ? 14.592 8.178 9.471 1.00 65.25 223 THR A C 1
ATOM 1851 O O . THR A 1 223 ? 14.716 7.477 10.473 1.00 65.25 223 THR A O 1
ATOM 1854 N N . ILE A 1 224 ? 15.300 7.967 8.359 1.00 63.69 224 ILE A N 1
ATOM 1855 C CA . ILE A 1 224 ? 16.325 6.920 8.232 1.00 63.69 224 ILE A CA 1
ATOM 1856 C C . ILE A 1 224 ? 17.646 7.346 8.892 1.00 63.69 224 ILE A C 1
ATOM 1858 O O . ILE A 1 224 ? 18.279 6.536 9.573 1.00 63.69 224 ILE A O 1
ATOM 1862 N N . ASP A 1 225 ? 18.060 8.604 8.725 1.00 57.47 225 ASP A N 1
ATOM 1863 C CA . ASP A 1 225 ? 19.367 9.090 9.191 1.00 57.47 225 ASP A CA 1
ATOM 1864 C C . ASP A 1 225 ? 19.405 9.305 10.718 1.00 57.47 225 ASP A C 1
ATOM 1866 O O . ASP A 1 225 ? 20.374 8.991 11.423 1.00 57.47 225 ASP A O 1
ATOM 1870 N N . LYS A 1 226 ? 18.277 9.722 11.301 1.00 55.50 226 LYS A N 1
ATOM 1871 C CA . LYS A 1 226 ? 18.102 9.698 12.753 1.00 55.50 226 LYS A CA 1
ATOM 1872 C C . LYS A 1 226 ? 17.798 8.258 13.153 1.00 55.50 226 LYS A C 1
ATOM 1874 O O . LYS A 1 226 ? 16.658 7.826 13.065 1.00 55.50 226 LYS A O 1
ATOM 1879 N N . LYS A 1 227 ? 18.795 7.540 13.693 1.00 53.06 227 LYS A N 1
ATOM 1880 C CA . LYS A 1 227 ? 18.705 6.201 14.341 1.00 53.06 227 LYS A CA 1
ATOM 1881 C C . LYS A 1 227 ? 17.667 6.072 15.486 1.00 53.06 227 LYS A C 1
ATOM 1883 O O . LYS A 1 227 ? 17.795 5.216 16.360 1.00 53.06 227 LYS A O 1
ATOM 1888 N N . LYS A 1 228 ? 16.658 6.935 15.550 1.00 47.41 228 LYS A N 1
ATOM 1889 C CA . LYS A 1 228 ? 15.565 6.926 16.506 1.00 47.41 228 LYS A CA 1
ATOM 1890 C C . LYS A 1 228 ? 14.244 6.987 15.748 1.00 47.41 228 LYS A C 1
ATOM 1892 O O . LYS A 1 228 ? 13.794 8.071 15.415 1.00 47.41 228 LYS A O 1
ATOM 1897 N N . PHE A 1 229 ? 13.654 5.800 15.620 1.00 50.28 229 PHE A N 1
ATOM 1898 C CA . PHE A 1 229 ? 12.222 5.520 15.567 1.00 50.28 229 PHE A CA 1
ATOM 1899 C C . PHE A 1 229 ? 11.417 6.195 14.446 1.00 50.28 229 PHE A C 1
ATOM 1901 O O . PHE A 1 229 ? 11.339 7.415 14.335 1.00 50.28 229 PHE A O 1
ATOM 1908 N N . TYR A 1 230 ? 10.699 5.356 13.691 1.00 52.03 230 TYR A N 1
ATOM 1909 C CA . TYR A 1 230 ? 9.468 5.734 13.000 1.00 52.03 230 TYR A CA 1
ATOM 1910 C C . TYR A 1 230 ? 8.702 6.765 13.836 1.00 52.03 230 TYR A C 1
ATOM 1912 O O . TYR A 1 230 ? 8.513 6.558 15.039 1.00 52.03 230 TYR A O 1
ATOM 1920 N N . ARG A 1 231 ? 8.269 7.873 13.220 1.00 50.88 231 ARG A N 1
ATOM 1921 C CA . ARG A 1 231 ? 7.283 8.755 13.851 1.00 50.88 231 ARG A CA 1
ATOM 1922 C C . ARG A 1 231 ? 6.125 7.863 14.293 1.00 50.88 231 ARG A C 1
ATOM 1924 O O . ARG A 1 231 ? 5.481 7.242 13.455 1.00 50.88 231 ARG A O 1
ATOM 1931 N N . HIS A 1 232 ? 5.950 7.727 15.606 1.00 54.09 232 HIS A N 1
ATOM 1932 C CA . HIS A 1 232 ? 5.036 6.737 16.176 1.00 54.09 232 HIS A CA 1
ATOM 1933 C C . HIS A 1 232 ? 3.576 7.028 15.810 1.00 54.09 232 HIS A C 1
ATOM 1935 O O . HIS A 1 232 ? 2.758 6.110 15.814 1.00 54.09 232 HIS A O 1
ATOM 1941 N N . ASP A 1 233 ? 3.286 8.275 15.423 1.00 57.28 233 ASP A N 1
ATOM 1942 C CA . ASP A 1 233 ? 1.944 8.738 15.124 1.00 57.28 233 ASP A CA 1
ATOM 1943 C C . ASP A 1 233 ? 1.822 9.210 13.666 1.00 57.28 233 ASP A C 1
ATOM 1945 O O . ASP A 1 233 ? 2.605 10.057 13.215 1.00 57.28 233 ASP A O 1
ATOM 1949 N N . PRO A 1 234 ? 0.832 8.697 12.910 1.00 63.75 234 PRO A N 1
ATOM 1950 C CA . PRO A 1 234 ? 0.548 9.178 11.567 1.00 63.75 234 PRO A CA 1
ATOM 1951 C C . PRO A 1 234 ? 0.137 10.662 11.606 1.00 63.75 234 PRO A C 1
ATOM 1953 O O . PRO A 1 234 ? -0.561 11.084 12.533 1.00 63.75 234 PRO A O 1
ATOM 1956 N N . PRO A 1 235 ? 0.503 11.469 10.590 1.00 68.88 235 PRO A N 1
ATOM 1957 C CA . PRO A 1 235 ? 0.202 12.894 10.583 1.00 68.88 235 PRO A CA 1
ATOM 1958 C C . PRO A 1 235 ? -1.307 13.142 10.682 1.00 68.88 235 PRO A C 1
ATOM 1960 O O . PRO A 1 235 ? -2.117 12.550 9.957 1.00 68.88 235 PRO A O 1
ATOM 1963 N N . THR A 1 236 ? -1.677 14.045 11.587 1.00 79.62 236 THR A N 1
ATOM 1964 C CA . THR A 1 236 ? -3.068 14.437 11.840 1.00 79.62 236 THR A CA 1
ATOM 1965 C C . THR A 1 236 ? -3.690 15.081 10.598 1.00 79.62 236 THR A C 1
ATOM 1967 O O . THR A 1 236 ? -3.006 15.642 9.741 1.00 79.62 236 THR A O 1
ATOM 1970 N N . ILE A 1 237 ? -5.021 15.034 10.489 1.00 74.00 237 ILE A N 1
ATOM 1971 C CA . ILE A 1 237 ? -5.770 15.614 9.357 1.00 74.00 237 ILE A CA 1
ATOM 1972 C C . ILE A 1 237 ? -5.437 17.103 9.164 1.00 74.00 237 ILE A C 1
ATOM 1974 O O . ILE A 1 237 ? -5.334 17.572 8.031 1.00 74.00 237 ILE A O 1
ATOM 1978 N N . THR A 1 238 ? -5.231 17.831 10.262 1.00 73.56 238 THR A N 1
ATOM 1979 C CA . THR A 1 238 ? -4.845 19.244 10.244 1.00 73.56 238 THR A CA 1
ATOM 1980 C C . THR A 1 238 ? -3.461 19.432 9.631 1.00 73.56 238 THR A C 1
ATOM 1982 O O . THR A 1 238 ? -3.323 20.243 8.726 1.00 73.56 238 THR A O 1
ATOM 1985 N N . GLN A 1 239 ? -2.471 18.625 10.029 1.00 76.38 239 GLN A N 1
ATOM 1986 C CA . GLN A 1 239 ? -1.124 18.662 9.444 1.00 76.38 239 GLN A CA 1
ATOM 1987 C C . GLN A 1 239 ? -1.150 18.337 7.948 1.00 76.38 239 GLN A C 1
ATOM 1989 O O . GLN A 1 239 ? -0.539 19.051 7.158 1.00 76.38 239 GLN A O 1
ATOM 1994 N N . LYS A 1 240 ? -1.916 17.314 7.544 1.00 76.50 240 LYS A N 1
ATOM 1995 C CA . LYS A 1 240 ? -2.095 16.966 6.126 1.00 76.50 240 LYS A CA 1
ATOM 1996 C C . LYS A 1 240 ? -2.677 18.132 5.326 1.00 76.50 240 LYS A C 1
ATOM 1998 O O . LYS A 1 240 ? -2.195 18.411 4.237 1.00 76.50 240 LYS A O 1
ATOM 2003 N N . ARG A 1 241 ? -3.680 18.836 5.862 1.00 74.81 241 ARG A N 1
AT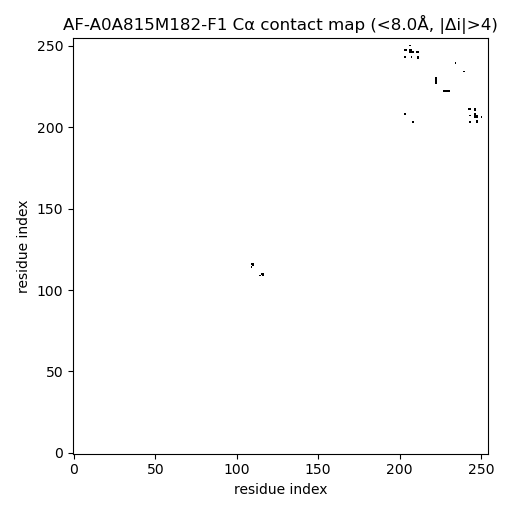OM 2004 C CA . ARG A 1 241 ? -4.253 20.027 5.213 1.00 74.81 241 ARG A CA 1
ATOM 2005 C C . ARG A 1 241 ? -3.259 21.176 5.131 1.00 74.81 241 ARG A C 1
ATOM 2007 O O . ARG A 1 241 ? -3.087 21.713 4.052 1.00 74.81 241 ARG A O 1
ATOM 2014 N N . THR A 1 242 ? -2.548 21.482 6.214 1.00 79.44 242 THR A N 1
ATOM 2015 C CA . THR A 1 242 ? -1.525 22.535 6.216 1.00 79.44 242 THR A CA 1
ATOM 2016 C C . THR A 1 242 ? -0.435 22.272 5.176 1.00 79.44 242 THR A C 1
ATOM 2018 O O . THR A 1 242 ? -0.050 23.188 4.459 1.00 79.44 242 THR A O 1
ATOM 2021 N N . ILE A 1 243 ? 0.021 21.023 5.033 1.00 75.12 243 ILE A N 1
ATOM 2022 C CA . ILE A 1 243 ? 0.992 20.647 3.994 1.00 75.12 243 ILE A CA 1
ATOM 2023 C C . ILE A 1 243 ? 0.409 20.875 2.593 1.00 75.12 243 ILE A C 1
ATOM 2025 O O . ILE A 1 243 ? 1.085 21.436 1.735 1.00 75.12 243 ILE A O 1
ATOM 2029 N N . LEU A 1 244 ? -0.845 20.477 2.360 1.00 74.94 244 LEU A N 1
ATOM 2030 C CA . LEU A 1 244 ? -1.513 20.668 1.070 1.00 74.94 244 LEU A CA 1
ATOM 2031 C C . LEU A 1 244 ? -1.773 22.145 0.738 1.00 74.94 244 LEU A C 1
ATOM 2033 O O . LEU A 1 244 ? -1.698 22.524 -0.430 1.00 74.94 244 LEU A O 1
ATOM 2037 N N . ASP A 1 245 ? -2.081 22.971 1.735 1.00 76.62 245 ASP A N 1
ATOM 2038 C CA . ASP A 1 245 ? -2.288 24.408 1.558 1.00 76.62 245 ASP A CA 1
ATOM 2039 C C . ASP A 1 245 ? -0.957 25.089 1.197 1.00 76.62 245 ASP A C 1
ATOM 2041 O O . ASP A 1 245 ? -0.879 25.775 0.179 1.00 76.62 245 ASP A O 1
ATOM 2045 N N . ILE A 1 246 ? 0.126 24.777 1.922 1.00 77.25 246 ILE A N 1
ATOM 2046 C CA . ILE A 1 246 ? 1.484 25.265 1.617 1.00 77.25 246 ILE A CA 1
ATOM 2047 C C . ILE A 1 246 ? 1.921 24.842 0.206 1.00 77.25 246 ILE A C 1
ATOM 2049 O O . ILE A 1 246 ? 2.416 25.666 -0.563 1.00 77.25 246 ILE A O 1
ATOM 2053 N N . ALA A 1 247 ? 1.694 23.577 -0.162 1.00 68.12 247 ALA A N 1
ATOM 2054 C CA . ALA A 1 247 ? 2.041 23.040 -1.479 1.00 68.12 247 ALA A CA 1
ATOM 2055 C C . ALA A 1 247 ? 1.354 23.795 -2.631 1.00 68.12 247 ALA A C 1
ATOM 2057 O O . ALA A 1 247 ? 1.908 23.917 -3.725 1.00 68.12 247 ALA A O 1
ATOM 2058 N N . ASN A 1 248 ? 0.137 24.292 -2.400 1.00 67.94 248 ASN A N 1
ATOM 2059 C CA . ASN A 1 248 ? -0.626 25.026 -3.404 1.00 67.94 248 ASN A CA 1
ATOM 2060 C C . ASN A 1 248 ? -0.327 26.533 -3.397 1.00 67.94 248 ASN A C 1
ATOM 2062 O O . ASN A 1 248 ? -0.372 27.154 -4.460 1.00 67.94 248 ASN A O 1
ATOM 2066 N N . GLU A 1 249 ? 0.016 27.115 -2.248 1.00 74.19 249 GLU A N 1
ATOM 2067 C CA . GLU A 1 249 ? 0.342 28.540 -2.121 1.00 74.19 249 GLU A CA 1
ATOM 2068 C C . GLU A 1 249 ? 1.721 28.904 -2.689 1.00 74.19 249 GLU A C 1
ATOM 2070 O O . GLU A 1 249 ? 1.871 29.997 -3.236 1.00 74.19 249 GLU A O 1
ATOM 2075 N N . GLN A 1 250 ? 2.712 28.001 -2.667 1.00 60.12 250 GLN A N 1
ATOM 2076 C CA . GLN A 1 250 ? 4.055 28.298 -3.201 1.00 60.12 250 GLN A CA 1
ATOM 2077 C C . GLN A 1 250 ? 4.079 28.636 -4.703 1.00 60.12 250 GLN A C 1
ATOM 2079 O O . GLN A 1 250 ? 5.010 29.288 -5.169 1.00 60.12 250 GLN A O 1
ATOM 2084 N N . LYS A 1 251 ? 3.028 28.291 -5.458 1.00 53.12 251 LYS A N 1
ATOM 2085 C CA . LYS A 1 251 ? 2.870 28.716 -6.857 1.00 53.12 251 LYS A CA 1
ATOM 2086 C C . LYS A 1 251 ? 2.643 30.229 -7.000 1.00 53.12 251 LYS A C 1
ATOM 2088 O O . LYS A 1 251 ? 3.060 30.800 -8.002 1.00 53.12 251 LYS A O 1
ATOM 2093 N N . ASN A 1 252 ? 2.004 30.876 -6.024 1.00 52.00 252 ASN A N 1
ATOM 2094 C CA . ASN A 1 252 ? 1.653 32.299 -6.111 1.00 52.00 252 ASN A CA 1
ATOM 2095 C C . ASN A 1 252 ? 2.834 33.235 -5.810 1.00 52.00 252 ASN A C 1
ATOM 2097 O O . ASN A 1 252 ? 2.745 34.418 -6.112 1.00 52.00 252 ASN A O 1
ATOM 2101 N N . ASN A 1 253 ? 3.934 32.713 -5.256 1.00 51.16 253 ASN A N 1
ATOM 2102 C CA . ASN A 1 253 ? 5.133 33.489 -4.915 1.00 51.16 253 ASN A CA 1
ATOM 2103 C C . ASN A 1 253 ? 6.286 33.322 -5.928 1.00 51.16 253 ASN A C 1
ATOM 2105 O O . ASN A 1 253 ? 7.372 33.844 -5.698 1.00 51.16 253 ASN A O 1
ATOM 2109 N N . LEU A 1 254 ? 6.071 32.579 -7.021 1.00 48.12 254 LEU A N 1
ATOM 2110 C CA . LEU A 1 254 ? 7.045 32.344 -8.104 1.00 48.12 254 LEU A CA 1
ATOM 2111 C C . LEU A 1 254 ? 6.636 33.019 -9.435 1.00 48.12 254 LEU A C 1
ATOM 2113 O O . LEU A 1 254 ? 7.174 32.675 -10.488 1.00 48.12 254 LEU A O 1
ATOM 2117 N N . GLN A 1 255 ? 5.685 33.961 -9.390 1.00 42.84 255 GLN A N 1
ATOM 2118 C CA . GLN A 1 255 ? 5.387 34.918 -10.468 1.00 42.84 255 GLN A CA 1
ATOM 2119 C C . GLN A 1 255 ? 5.974 36.283 -10.125 1.00 42.84 255 GLN A C 1
ATOM 2121 O O . GLN A 1 255 ? 6.450 36.947 -11.071 1.00 42.84 255 GLN A O 1
#

Organism: NCBI:txid433720

Radius of gyration: 43.51 Å; Cα contacts (8 Å, |Δi|>4): 24; chains: 1; bounding box: 99×47×141 Å

Secondary structure (DSSP, 8-state):
--THHHHHHHHHHHHHHHHHHHHHHHHHHHHHHHHHHHHHHHHHHHHHHHHHHHHHHHHHHHHHHHHHHHHHHHHHHHHHHHHHHHHHHHHHHHHHHHHHHHHHHHHHHHHHH-TTHHHHHHHHHHHHHHHHHHHHHHHHGGG------------------------------------------------------S-S-----HHHHHHHHHHHHHHHHHHHHSSS---SSPPPHHHHHHHHHHHHHGGGG--

Solvent-accessible surface area (backbone atoms only — not comparable to full-atom values): 15953 Å² total; per-residue (Å²): 134,76,70,72,59,58,56,53,55,50,52,52,49,52,51,50,52,51,52,50,51,52,52,52,52,52,51,50,52,52,50,52,53,51,50,54,51,51,54,53,51,56,54,49,54,54,50,51,54,52,48,56,51,50,52,51,52,50,52,50,53,52,50,52,52,52,53,50,52,54,50,50,53,52,50,54,51,51,52,51,53,49,54,51,52,52,52,52,51,53,50,52,50,54,53,50,53,49,52,54,49,53,50,51,54,51,51,53,51,44,52,72,77,36,82,63,50,67,62,58,50,54,62,50,51,67,64,54,52,79,76,54,66,81,60,60,63,65,63,62,65,72,77,71,86,77,77,83,78,82,81,75,95,69,85,90,70,87,79,92,74,84,76,89,83,80,90,78,87,80,86,83,88,80,92,78,91,82,87,81,90,81,92,76,91,80,91,76,92,78,78,94,72,78,80,77,84,67,73,93,75,68,85,68,50,76,67,24,47,51,47,51,50,55,49,51,52,50,54,50,52,58,46,62,73,42,91,64,66,74,76,90,64,79,81,49,72,65,56,55,48,52,54,55,50,52,38,58,52,57,63,75,79,75,117

Sequence (255 aa):
MNSSSMTSALADYHKKRVQLRSKILKSEEERIQLEQKFQSLSSIDSRLKQREQVDHIQSYFTQLNQESQRAEQRNLQLLNDITQAERNLIQLRMDAEHLIRLKSDYSQHLETNYPNWEKSVSNEANKTTKNNIYDFDRFSQQQNISSIHSPHEADSSTLFKRHDDHLKVDIDHRNSQHDEQSLSESTSNTFSRSKRTGSLRMELNRSGLYFLLDFIEKELIDTIDKKKFYRHDPPTITQKRTILDIANEQKNNLQ

InterPro domains:
  IPR026742 Centrosomal protein kizuna [PTHR16299] (4-150)